Protein 6HXU (pdb70)

Sequence (182 aa):
AAIIRKKLVVVGDGACGKTCLLIVFSKDEFPEVYVPTVFENYVADIEVDGKQVELALWDTAGLEDYDRLLRPLSYPDTDVILMCFS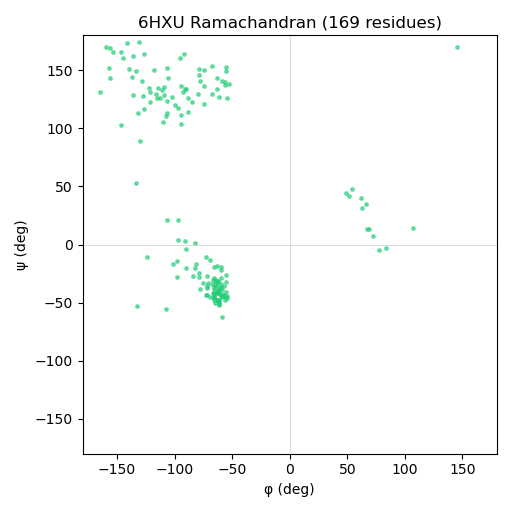VVDSPDSLENIPEKWVPEVKHFCPNVPIILVANKKDLRSDEHVRRTELARMKQEPVRTDDGRAMAVRIQAYDYLECSAKTKEGVREVFETATRAALQKKRRY

Foldseek 3Di:
DAAEAEEEEEFAWPQCQVLLVCCVAPVDRDDDDDFDDWDWDWHWDAAPNGIYTYIYIYHGNDCVNVVVRLVRQPPHLEYEYEGEQLDVVRVVVCVVPVLVVCCVRPPQHAYEHEYEPVVCQPPPVSQVVQVVVPHHGDDPVNQQVSCVVSVHPYYFYAYSVVGRGSVVVVNVRVVSSVPRDD

Nearest PDB structures (foldseek):
  6sge-assembly1_A  TM=9.925E-01  e=3.259E-36  Homo sapiens
  5c2k-assembly1_A  TM=9.921E-01  e=1.971E-33  Homo sapiens
  4xoi-assembly2_C  TM=9.947E-01  e=1.740E-33  Homo sapiens
  3a58-assembly2_D  TM=9.906E-01  e=4.125E-29  Saccharomyces cerevisiae
  1mh1-assembly1_A  TM=9.812E-01  e=6.758E-27  Homo sapiens

Structure (mmCIF, N/CA/C/O backbone):
data_6HXU
#
_entry.id   6HXU
#
_cell.length_a   38.890
_cell.length_b   61.460
_cell.length_c   76.690
_cell.angle_alpha   90.000
_cell.angle_beta   90.000
_cell.angle_gamma   90.000
#
_symmetry.space_group_name_H-M   'P 2 21 21'
#
loop_
_entity.id
_entity.type
_entity.pdbx_description
1 polymer 'Rho-related GTP-binding protein RhoB'
2 non-polymer "GUANOSINE-5'-TRIPHOSPHATE"
3 non-polymer 'MAGNESIUM ION'
4 water water
#
loop_
_atom_site.group_PDB
_atom_site.id
_atom_site.type_symbol
_atom_site.label_atom_id
_atom_site.label_alt_id
_atom_site.label_comp_id
_atom_site.label_asym_id
_atom_site.label_entity_id
_atom_site.label_seq_id
_atom_site.pdbx_PDB_ins_code
_atom_site.Cartn_x
_atom_site.Cartn_y
_atom_site.Cartn_z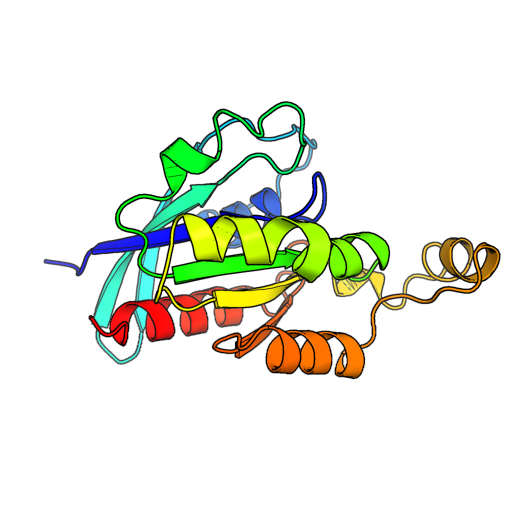
_atom_site.occupancy
_atom_site.B_iso_or_equiv
_atom_site.auth_seq_id
_atom_site.auth_comp_id
_atom_site.auth_asym_id
_atom_site.auth_atom_id
_atom_site.pdbx_PDB_model_num
ATOM 1 N N . ALA A 1 2 ? -2.88600 -6.45600 3.82500 1.000 58.73599 2 ALA A N 1
ATOM 2 C CA . ALA A 1 2 ? -3.48800 -7.66600 3.27700 1.000 59.09919 2 ALA A CA 1
ATOM 3 C C . ALA A 1 2 ? -2.96500 -7.92300 1.86500 1.000 56.23043 2 ALA A C 1
ATOM 4 O O . ALA A 1 2 ? -3.72600 -7.91600 0.89500 1.000 56.66995 2 ALA A O 1
ATOM 10 N N . ALA A 1 3 ? -1.65800 -8.14400 1.75000 1.000 51.60092 3 ALA A N 1
ATOM 11 C CA . ALA A 1 3 ? -1.05800 -8.35300 0.44100 1.000 46.31345 3 ALA A CA 1
ATOM 12 C C . ALA A 1 3 ? -1.40000 -9.73900 -0.09500 1.000 39.26523 3 ALA A C 1
ATOM 13 O O . ALA A 1 3 ? -1.62600 -10.69200 0.65500 1.000 40.76278 3 ALA A O 1
ATOM 20 N N . ILE A 1 4 ? -1.46300 -9.83200 -1.40900 1.000 29.44037 4 ILE A N 1
ATOM 21 C CA A ILE A 1 4 ? -1.70500 -11.09000 -2.11100 0.370 27.04272 4 ILE A CA 1
ATOM 22 C CA B ILE A 1 4 ? -1.71600 -11.11600 -2.04200 0.630 26.37421 4 ILE A CA 1
ATOM 23 C C . ILE A 1 4 ? -0.40900 -11.89500 -2.12400 1.000 25.17144 4 ILE A C 1
ATOM 24 O O . ILE A 1 4 ? 0.63900 -11.36700 -2.51100 1.000 26.76110 4 ILE A O 1
ATOM 55 N N . ARG A 1 5 ? -0.46400 -13.16000 -1.72800 1.000 18.27061 5 ARG A N 1
ATOM 56 C CA . ARG A 1 5 ? 0.71700 -14.02400 -1.72700 1.000 16.54672 5 ARG A CA 1
ATOM 57 C C . ARG A 1 5 ? 0.81000 -14.75000 -3.06300 1.000 16.54409 5 ARG A C 1
ATOM 58 O O . ARG A 1 5 ? -0.18400 -15.30400 -3.54600 1.000 16.60725 5 ARG A O 1
ATOM 79 N N . LYS A 1 6 ? 2.01300 -14.77700 -3.65300 1.000 14.27803 6 LYS A N 1
ATOM 80 C CA . LYS A 1 6 ? 2.26300 -15.58500 -4.84100 1.000 12.98314 6 LYS A CA 1
ATOM 81 C C . LYS A 1 6 ? 3.60800 -16.28400 -4.72300 1.000 13.33055 6 LYS A C 1
ATOM 82 O O . LYS A 1 6 ? 4.55000 -15.72600 -4.16100 1.000 14.86494 6 LYS A O 1
ATOM 101 N N . LYS A 1 7 ? 3.67400 -17.50600 -5.24700 1.000 11.80931 7 LYS A N 1
ATOM 102 C CA . LYS A 1 7 ? 4.84400 -18.38000 -5.18000 1.000 11.39874 7 LYS A CA 1
ATOM 103 C C . LYS A 1 7 ? 5.52600 -18.44100 -6.54600 1.000 10.38809 7 LYS A C 1
ATOM 104 O O . LYS A 1 7 ? 4.90800 -18.80300 -7.56100 1.000 11.18292 7 LYS A O 1
ATOM 123 N N . LEU A 1 8 ? 6.80800 -18.09800 -6.54500 1.000 10.19333 8 LEU A N 1
ATOM 124 C CA . LEU A 1 8 ? 7.67300 -18.15500 -7.71900 1.000 9.73275 8 LEU A CA 1
ATOM 125 C C . LEU A 1 8 ? 8.73900 -19.20800 -7.46700 1.000 10.61180 8 LEU A C 1
ATOM 126 O O . LEU A 1 8 ? 9.34100 -19.23600 -6.38400 1.000 11.00132 8 LEU A O 1
ATOM 142 N N . VAL A 1 9 ? 8.98400 -20.06100 -8.45700 1.000 9.49588 9 VAL A N 1
ATOM 143 C CA . VAL A 1 9 ? 10.05100 -21.05600 -8.38500 1.000 9.24321 9 VAL A CA 1
ATOM 144 C C . VAL A 1 9 ? 10.98600 -20.81900 -9.55500 1.000 9.09583 9 VAL A C 1
ATOM 145 O O . VAL A 1 9 ? 10.51700 -20.65200 -10.68600 1.000 10.64075 9 VAL A O 1
ATOM 158 N N . VAL A 1 10 ? 12.29100 -20.84300 -9.31100 1.000 8.86159 10 VAL A N 1
ATOM 159 C CA . VAL A 1 10 ? 13.30400 -20.71100 -10.36700 1.000 8.78790 10 VAL A CA 1
ATOM 160 C C . VAL A 1 10 ? 13.99800 -22.03900 -10.57200 1.000 8.93791 10 VAL A C 1
ATOM 161 O O . VAL A 1 10 ? 14.34200 -22.71800 -9.58700 1.000 10.50126 10 VAL A O 1
ATOM 174 N N . VAL A 1 11 ? 14.19300 -22.43700 -11.83200 1.000 8.48260 11 VAL A N 1
ATOM 175 C CA . VAL A 1 11 ? 14.87500 -23.66400 -12.21800 1.000 8.57998 11 VAL A CA 1
ATOM 176 C C . VAL A 1 11 ? 15.82200 -23.37300 -13.37400 1.000 8.80369 11 VAL A C 1
ATOM 177 O O . VAL A 1 11 ? 15.67800 -22.37300 -14.08700 1.000 9.68274 11 VAL A O 1
ATOM 190 N N . GLY A 1 12 ? 16.76200 -24.28300 -13.59200 1.000 9.00634 12 GLY A N 1
ATOM 191 C CA . GLY A 1 12 ? 17.69500 -24.20100 -14.68900 1.000 9.24321 12 GLY A CA 1
ATOM 192 C C . GLY A 1 12 ? 19.04000 -24.75800 -14.28000 1.000 8.80895 12 GLY A C 1
ATOM 193 O O . GLY A 1 12 ? 19.28500 -25.06900 -13.10900 1.000 9.35375 12 GLY A O 1
ATOM 197 N N . ASP A 1 13 ? 19.92300 -24.92100 -15.26200 1.000 9.07740 13 ASP A N 1
ATOM 198 C CA . ASP A 1 13 ? 21.19100 -25.60500 -15.02700 1.000 9.89592 13 ASP A CA 1
ATOM 199 C C . ASP A 1 13 ? 22.01200 -25.00400 -13.88500 1.000 9.02740 13 ASP A C 1
ATOM 200 O O . ASP A 1 13 ? 21.97100 -23.79400 -13.59800 1.000 9.33533 13 ASP A O 1
ATOM 209 N N . GLY A 1 14 ? 22.83300 -25.86700 -13.28000 1.000 9.76696 14 GLY A N 1
ATOM 210 C CA . GLY A 1 14 ? 23.77700 -25.42100 -12.28700 1.000 10.22491 14 GLY A CA 1
ATOM 211 C C . GLY A 1 14 ? 24.62100 -24.29100 -12.82200 1.000 9.99330 14 GLY A C 1
ATOM 212 O O . GLY A 1 14 ? 25.11700 -24.31600 -13.94900 1.000 11.13291 14 GLY A O 1
ATOM 216 N N . ALA A 1 15 ? 24.83600 -23.29300 -11.97600 1.000 10.00909 15 ALA A N 1
ATOM 217 C CA . ALA A 1 15 ? 25.68000 -22.13700 -12.22400 1.000 10.24860 15 ALA A CA 1
ATOM 218 C C . ALA A 1 15 ? 25.15800 -21.20000 -13.30300 1.000 9.72485 15 ALA A C 1
ATOM 219 O O . ALA A 1 15 ? 25.90600 -20.29000 -13.70800 1.000 11.40926 15 ALA A O 1
ATOM 226 N N . CYS A 1 16 ? 23.90500 -21.32300 -13.73300 1.000 9.25374 16 CYS A N 1
ATOM 227 C CA . CYS A 1 16 ? 23.39700 -20.42000 -14.76000 1.000 9.49851 16 CYS A CA 1
ATOM 228 C C . CYS A 1 16 ? 22.91600 -19.07200 -14.22100 1.000 8.55103 16 CYS A C 1
ATOM 229 O O . CYS A 1 16 ? 22.48200 -18.24200 -15.02700 1.000 9.76959 16 CYS A O 1
ATOM 237 N N . GLY A 1 17 ? 23.00600 -18.8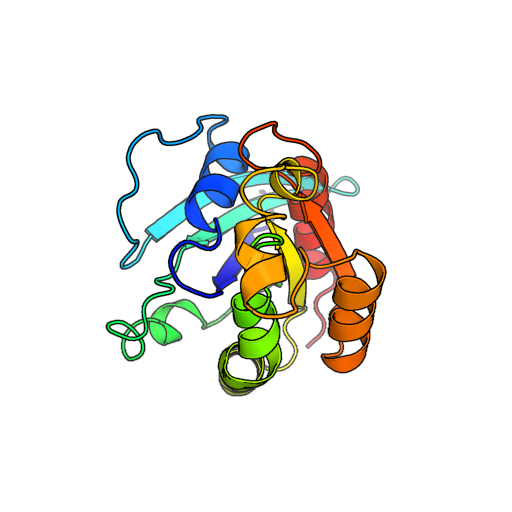0700 -12.92600 1.000 9.31954 17 GLY A N 1
ATOM 238 C CA . GLY A 1 17 ? 22.73000 -17.48900 -12.38300 1.000 9.50377 17 GLY A CA 1
ATOM 239 C C . GLY A 1 17 ? 21.43900 -17.32200 -11.60200 1.000 8.59840 17 GLY A C 1
ATOM 240 O O . GLY A 1 17 ? 21.06100 -16.17800 -11.29600 1.000 9.21426 17 GLY A O 1
ATOM 244 N N . LYS A 1 18 ? 20.77700 -18.41600 -11.21400 1.000 9.18005 18 LYS A N 1
ATOM 245 C CA . LYS A 1 18 ? 19.48900 -18.33700 -10.54400 1.000 8.33521 18 LYS A CA 1
ATOM 246 C C . LYS A 1 18 ? 19.56800 -17.59200 -9.21100 1.000 9.16426 18 LYS A C 1
ATOM 247 O O . LYS A 1 18 ? 18.76800 -16.69200 -8.93500 1.000 9.56694 18 LYS A O 1
ATOM 266 N N . THR A 1 19 ? 20.48900 -17.98300 -8.34400 1.000 8.84843 19 THR A N 1
ATOM 267 C CA . THR A 1 19 ? 20.55800 -17.38100 -7.01700 1.000 9.31164 19 THR A CA 1
ATOM 268 C C . THR A 1 19 ? 20.92800 -15.91800 -7.10000 1.000 9.39586 19 THR A C 1
ATOM 269 O O . THR A 1 19 ? 20.32800 -15.07600 -6.40100 1.000 10.39072 19 THR A O 1
ATOM 279 N N . CYS A 1 20 ? 21.91500 -15.58500 -7.91300 1.000 9.25374 20 CYS A N 1
ATOM 280 C CA . CYS A 1 20 ? 22.27300 -14.18400 -8.02600 1.000 9.03529 20 CYS A CA 1
ATOM 281 C C . CYS A 1 20 ? 21.10100 -13.36100 -8.52900 1.000 9.36954 20 CYS A C 1
ATOM 282 O O . CYS A 1 20 ? 20.91600 -12.21500 -8.07800 1.000 10.10911 20 CYS A O 1
ATOM 290 N N . LEU A 1 21 ? 20.30400 -13.88600 -9.45000 1.000 9.34849 21 LEU A N 1
ATOM 291 C CA . LEU A 1 21 ? 19.13300 -13.15400 -9.92100 1.000 9.71959 21 LEU A CA 1
ATOM 292 C C . LEU A 1 21 ? 18.16800 -12.89800 -8.77200 1.000 9.35375 21 LEU A C 1
ATOM 293 O O . LEU A 1 21 ? 17.69400 -11.76800 -8.56400 1.000 10.36703 21 LEU A O 1
ATOM 309 N N . LEU A 1 22 ? 17.85100 -13.94700 -8.00600 1.000 9.57220 22 LEU A N 1
ATOM 310 C CA . LEU A 1 22 ? 16.88800 -13.80500 -6.91100 1.000 9.86960 22 LEU A CA 1
ATOM 311 C C . LEU A 1 22 ? 17.40100 -12.88700 -5.81600 1.000 10.74866 22 LEU A C 1
ATOM 312 O O . LEU A 1 22 ? 16.61400 -12.13200 -5.23600 1.000 12.16462 22 LEU A O 1
ATOM 328 N N . ILE A 1 23 ? 18.68400 -12.95100 -5.49300 1.000 10.28281 23 ILE A N 1
ATOM 329 C CA . ILE A 1 23 ? 19.22800 -12.14500 -4.39900 1.000 11.63297 23 ILE A CA 1
ATOM 330 C C . ILE A 1 23 ? 19.44200 -10.70900 -4.83700 1.000 11.21977 23 ILE A C 1
ATOM 331 O O . ILE A 1 23 ? 19.21000 -9.78800 -4.05600 1.000 12.74363 23 ILE A O 1
ATOM 347 N N . VAL A 1 24 ? 19.88800 -10.46400 -6.06700 1.000 10.27755 24 VAL A N 1
ATOM 348 C CA . VAL A 1 24 ? 19.93800 -9.07600 -6.51600 1.000 10.92236 24 VAL A CA 1
ATOM 349 C C . VAL A 1 24 ? 18.55000 -8.46400 -6.46400 1.000 11.10133 24 VAL A C 1
ATOM 350 O O . VAL A 1 24 ? 18.38300 -7.32700 -6.00400 1.000 12.26726 24 VAL A O 1
ATOM 363 N N . PHE A 1 25 ? 17.53400 -9.17400 -6.93900 1.000 11.25135 25 PHE A N 1
ATOM 364 C CA . PHE A 1 25 ? 16.18000 -8.63700 -6.88300 1.000 12.80417 25 PHE A CA 1
ATOM 365 C C . PHE A 1 25 ? 15.71700 -8.41000 -5.44900 1.000 12.01460 25 PHE A C 1
ATOM 366 O O . PHE A 1 25 ? 15.18800 -7.33500 -5.12200 1.000 13.57268 25 PHE A O 1
ATOM 383 N N . SER A 1 26 ? 15.88600 -9.38400 -4.57800 1.000 12.83838 26 SER A N 1
ATOM 384 C CA . SER A 1 26 ? 15.26900 -9.31000 -3.25700 1.000 14.41752 26 SER A CA 1
ATOM 385 C C . SER A 1 26 ? 16.08800 -8.51000 -2.24900 1.000 15.16761 26 SER A C 1
ATOM 386 O O . SER A 1 26 ? 15.51200 -7.94300 -1.30700 1.000 17.88109 26 SER A O 1
ATOM 394 N N . LYS A 1 27 ? 17.39900 -8.43300 -2.41200 1.000 14.45436 27 LYS A N 1
ATOM 395 C CA . LYS A 1 27 ? 18.28500 -7.82500 -1.41600 1.000 18.27588 27 LYS A CA 1
ATOM 396 C C . LYS A 1 27 ? 19.13400 -6.71300 -1.99500 1.000 16.58094 27 LYS A C 1
ATOM 397 O O . LYS A 1 27 ? 19.76800 -5.96900 -1.22800 1.000 17.47578 27 LYS A O 1
ATOM 416 N N . ASP A 1 28 ? 19.16700 -6.56100 -3.30800 1.000 15.93612 28 ASP A N 1
ATOM 417 C CA . ASP A 1 28 ? 20.09300 -5.64200 -3.95600 1.000 16.55462 28 ASP A CA 1
ATOM 418 C C . ASP A 1 28 ? 21.53000 -5.87900 -3.48900 1.000 19.31547 28 ASP A C 1
ATOM 419 O O . ASP A 1 28 ? 22.30000 -4.94700 -3.22900 1.000 19.50760 28 ASP A O 1
ATOM 428 N N . GLU A 1 29 ? 21.89000 -7.14700 -3.37800 1.000 17.89425 29 GLU A N 1
ATOM 429 C CA . GLU A 1 29 ? 23.24600 -7.59500 -3.12100 1.000 22.51849 29 GLU A CA 1
ATOM 430 C C . GLU A 1 29 ? 23.57500 -8.63800 -4.18000 1.000 19.09966 29 GLU A C 1
ATOM 431 O O . GLU A 1 29 ? 22.70500 -9.42600 -4.58400 1.000 20.80513 29 GLU A O 1
ATOM 443 N N . PHE A 1 30 ? 24.81200 -8.60900 -4.67200 1.000 19.99187 30 PHE A N 1
ATOM 444 C CA . PHE A 1 30 ? 25.26500 -9.65100 -5.58400 1.000 16.75201 30 PHE A CA 1
ATOM 445 C C . PHE A 1 30 ? 26.21900 -10.55000 -4.81200 1.000 18.04427 30 PHE A C 1
ATOM 446 O O . PHE A 1 30 ? 27.26700 -10.06600 -4.33600 1.000 20.37350 30 PHE A O 1
ATOM 463 N N . PRO A 1 31 ? 25.87200 -11.80600 -4.56000 1.000 17.85740 31 PRO A N 1
ATOM 464 C CA . PRO A 1 31 ? 26.72600 -12.64400 -3.71200 1.000 21.46836 31 PRO A CA 1
ATOM 465 C C . PRO A 1 31 ? 28.08200 -12.82900 -4.37100 1.000 24.54505 31 PRO A C 1
ATOM 466 O O . PRO A 1 31 ? 28.17400 -13.14500 -5.55700 1.000 22.67114 31 PRO A O 1
ATOM 477 N N . GLU A 1 32 ? 29.14600 -12.66500 -3.59800 1.000 28.23233 32 GLU A N 1
ATOM 478 C CA . GLU A 1 32 ? 30.46000 -12.68100 -4.21800 1.000 35.16474 32 GLU A CA 1
ATOM 479 C C . GLU A 1 32 ? 31.10000 -14.06200 -4.29000 1.000 31.13005 32 GLU A C 1
ATOM 480 O O . GLU A 1 32 ? 31.99900 -14.25700 -5.11200 1.000 30.27468 32 GLU A O 1
ATOM 492 N N . VAL A 1 33 ? 30.66500 -15.02200 -3.48200 1.000 21.59996 33 VAL A N 1
ATOM 493 C CA . VAL A 1 33 ? 31.21200 -16.37600 -3.50800 1.000 21.69734 33 VAL A CA 1
ATOM 494 C C . VAL A 1 33 ? 30.12600 -17.31200 -4.01300 1.000 17.94426 33 VAL A C 1
ATOM 495 O O . VAL A 1 33 ? 29.01900 -17.35100 -3.45800 1.000 20.55246 33 VAL A O 1
ATOM 508 N N . TYR A 1 34 ? 30.44900 -18.08200 -5.04400 1.000 15.51502 34 TYR A N 1
ATOM 509 C CA . TYR A 1 34 ? 29.51000 -19.06100 -5.58400 1.000 16.34933 34 TYR A CA 1
ATOM 510 C C . TYR A 1 34 ? 29.38700 -20.26400 -4.65900 1.000 14.11748 34 TYR A C 1
ATOM 511 O O . TYR A 1 34 ? 30.37000 -20.97900 -4.41200 1.000 16.51777 34 TYR A O 1
ATOM 529 N N . VAL A 1 35 ? 28.17500 -20.52100 -4.19500 1.000 14.97548 35 VAL A N 1
ATOM 530 C CA . VAL A 1 35 ? 27.84100 -21.70200 -3.41800 1.000 16.49145 35 VAL A CA 1
ATOM 531 C C . VAL A 1 35 ? 26.65400 -22.35200 -4.11800 1.000 14.36751 35 VAL A C 1
ATOM 532 O O . VAL A 1 35 ? 25.59000 -21.73500 -4.24200 1.000 14.57280 35 VAL A O 1
ATOM 545 N N . PRO A 1 36 ? 26.80200 -23.55700 -4.62700 1.000 15.09655 36 PRO A N 1
ATOM 546 C CA . PRO A 1 36 ? 25.65400 -24.21900 -5.23500 1.000 13.68059 36 PRO A CA 1
ATOM 547 C C . PRO A 1 36 ? 24.49800 -24.32100 -4.26300 1.000 14.07800 36 PRO A C 1
ATOM 548 O O . PRO A 1 36 ? 24.66400 -24.67600 -3.09200 1.000 14.65176 36 PRO A O 1
ATOM 559 N N . THR A 1 37 ? 23.31300 -24.04700 -4.74900 1.000 12.69889 37 THR A N 1
ATOM 560 C CA . THR A 1 37 ? 22.12200 -24.11200 -3.92700 1.000 12.46728 37 THR A CA 1
ATOM 561 C C . THR A 1 37 ? 21.66500 -25.54300 -3.74300 1.000 12.76469 37 THR A C 1
ATOM 562 O O . THR A 1 37 ? 21.72800 -26.35900 -4.67400 1.000 14.10695 37 THR A O 1
ATOM 572 N N . VAL A 1 38 ? 21.10900 -25.81200 -2.56000 1.000 12.47781 38 VAL A N 1
ATOM 573 C CA . VAL A 1 38 ? 20.40300 -27.05900 -2.27400 1.000 12.92523 38 VAL A CA 1
ATOM 574 C C . VAL A 1 38 ? 18.91400 -26.76400 -2.20800 1.000 12.28305 38 VAL A C 1
ATOM 575 O O . VAL A 1 38 ? 18.13700 -27.33300 -2.97400 1.000 14.49647 38 VAL A O 1
ATOM 588 N N . PHE A 1 39 ? 18.48200 -25.81500 -1.36300 1.000 13.59900 39 PHE A N 1
ATOM 589 C CA . PHE A 1 39 ? 17.08000 -25.41400 -1.23800 1.000 13.33318 39 PHE A CA 1
ATOM 590 C C . PHE A 1 39 ? 17.05600 -24.08200 -0.49400 1.000 12.77522 39 PHE A C 1
ATOM 591 O O . PHE A 1 39 ? 17.66600 -23.97000 0.57500 1.000 14.76230 39 PHE A O 1
ATOM 608 N N . GLU A 1 40 ? 16.32800 -23.08800 -1.01100 1.000 13.42529 40 GLU A N 1
ATOM 609 C CA . GLU A 1 40 ? 16.01200 -21.89300 -0.22100 1.000 13.95430 40 GLU A CA 1
ATOM 610 C C . GLU A 1 40 ? 14.63900 -21.36100 -0.60500 1.000 14.94916 40 GLU A C 1
ATOM 611 O O . GLU A 1 40 ? 14.09100 -21.71000 -1.65300 1.000 14.31751 40 GLU A O 1
ATOM 623 N N . ASN A 1 41 ? 14.10700 -20.46000 0.23500 1.000 16.50198 41 ASN A N 1
ATOM 624 C CA . ASN A 1 41 ? 12.81500 -19.80200 0.00400 1.000 15.51765 41 ASN A CA 1
ATOM 625 C C . ASN A 1 41 ? 12.94900 -18.39000 0.58200 1.000 17.94952 41 ASN A C 1
ATOM 626 O O . ASN A 1 41 ? 12.94200 -18.22500 1.81100 1.000 19.13387 41 ASN A O 1
ATOM 637 N N . TYR A 1 42 ? 13.13100 -17.39000 -0.28400 1.000 14.65965 42 TYR A N 1
ATOM 638 C CA . TYR A 1 42 ? 13.32200 -15.99900 0.12400 1.000 15.39921 42 TYR A CA 1
ATOM 639 C C . TYR A 1 42 ? 11.99200 -15.25500 0.08300 1.000 15.14918 42 TYR A C 1
ATOM 640 O O . TYR A 1 42 ? 11.04200 -15.67600 -0.57500 1.000 15.53344 42 TYR A O 1
ATOM 658 N N . VAL A 1 43 ? 11.92600 -14.13700 0.79900 1.000 17.13100 43 VAL A N 1
ATOM 659 C CA . VAL A 1 43 ? 10.75200 -13.26200 0.81500 1.000 17.14153 43 VAL A CA 1
ATOM 660 C C . VAL A 1 43 ? 11.06000 -12.00100 0.00300 1.000 19.06281 43 VAL A C 1
ATOM 661 O O . VAL A 1 43 ? 12.17700 -11.45900 0.06400 1.000 20.24716 43 VAL A O 1
ATOM 674 N N . ALA A 1 44 ? 10.05500 -11.48900 -0.71800 1.000 17.23101 44 ALA A N 1
ATOM 675 C CA . ALA A 1 44 ? 10.18600 -10.20600 -1.40800 1.000 18.32325 44 ALA A CA 1
ATOM 676 C C . ALA A 1 44 ? 8.80100 -9.59500 -1.54700 1.000 18.46274 44 ALA A C 1
ATOM 677 O O . ALA A 1 44 ? 7.78300 -10.25000 -1.27800 1.000 18.96543 44 ALA A O 1
ATOM 684 N N . ASP A 1 45 ? 8.77700 -8.30500 -1.88200 1.000 21.90789 45 ASP A N 1
ATOM 685 C CA . ASP A 1 45 ? 7.53000 -7.58300 -2.08600 1.000 26.80058 45 ASP A CA 1
ATOM 686 C C . ASP A 1 45 ? 7.63700 -6.77900 -3.37000 1.000 25.78993 45 ASP A C 1
ATOM 687 O O . ASP A 1 45 ? 8.72700 -6.33800 -3.75600 1.000 26.63214 45 ASP A O 1
ATOM 696 N N . ILE A 1 46 ? 6.49700 -6.59500 -4.03700 1.000 19.66025 46 ILE A N 1
ATOM 697 C CA . ILE A 1 46 ? 6.46200 -5.84700 -5.28700 1.000 20.12610 46 ILE A CA 1
ATOM 698 C C . ILE A 1 46 ? 5.03900 -5.34400 -5.47800 1.000 21.03410 46 ILE A C 1
ATOM 699 O O . ILE A 1 46 ? 4.08200 -5.93500 -4.97400 1.000 22.73694 46 ILE A O 1
ATOM 715 N N . GLU A 1 47 ? 4.90400 -4.22700 -6.18300 1.000 27.03745 47 GLU A N 1
ATOM 716 C CA . GLU A 1 47 ? 3.60100 -3.72200 -6.58600 1.000 26.55845 47 GLU A CA 1
ATOM 717 C C . GLU A 1 47 ? 3.52000 -3.77600 -8.10200 1.000 22.43690 47 GLU A C 1
ATOM 718 O O . GLU A 1 47 ? 4.40900 -3.27500 -8.78400 1.000 25.39778 47 GLU A O 1
ATOM 730 N N . VAL A 1 48 ? 2.48100 -4.41500 -8.62200 1.000 22.82905 48 VAL A N 1
ATOM 731 C CA . VAL A 1 48 ? 2.29900 -4.57100 -10.06000 1.000 26.36895 48 VAL A CA 1
ATOM 732 C C . VAL A 1 48 ? 0.83800 -4.28200 -10.37100 1.000 30.12730 48 VAL A C 1
ATOM 733 O O . VAL A 1 48 ? -0.05600 -4.86500 -9.74900 1.000 30.23257 48 VAL A O 1
ATOM 746 N N . ASP A 1 49 ? 0.60300 -3.39900 -11.34200 1.000 38.90730 49 ASP A N 1
ATOM 747 C CA . ASP A 1 49 ? -0.74800 -3.03100 -11.77300 1.000 44.27636 49 ASP A CA 1
ATOM 748 C C . ASP A 1 49 ? -1.64100 -2.69200 -10.58100 1.000 48.43475 49 ASP A C 1
ATOM 749 O O . ASP A 1 49 ? -2.79100 -3.13100 -10.48900 1.000 50.90610 49 ASP A O 1
ATOM 758 N N . GLY A 1 50 ? -1.09700 -1.91400 -9.64900 1.000 50.37183 50 GLY A N 1
ATOM 759 C CA . GLY A 1 50 ? -1.85800 -1.49900 -8.48900 1.000 50.80872 50 GLY A CA 1
ATOM 760 C C . GLY A 1 50 ? -2.11500 -2.57400 -7.46500 1.000 49.83492 50 GLY A C 1
ATOM 761 O O . GLY A 1 50 ? -2.86700 -2.33800 -6.51600 1.000 51.19035 50 GLY A O 1
ATOM 765 N N . LYS A 1 51 ? -1.51400 -3.74800 -7.62100 1.000 44.82380 51 LYS A N 1
ATOM 766 C CA . LYS A 1 51 ? -1.66300 -4.84000 -6.67200 1.000 42.65511 51 LYS A CA 1
ATOM 767 C C . LYS A 1 51 ? -0.35000 -5.01100 -5.91800 1.000 40.66277 51 LYS A C 1
ATOM 768 O O . LYS A 1 51 ? 0.71800 -5.10000 -6.53300 1.000 36.90442 51 LYS A O 1
ATOM 787 N N . GLN A 1 52 ? -0.43300 -5.04400 -4.59100 1.000 37.13077 52 GLN A N 1
ATOM 788 C CA . GLN A 1 52 ? 0.72000 -5.32400 -3.74300 1.000 37.75189 52 GLN A CA 1
ATOM 789 C C . GLN A 1 52 ? 0.82800 -6.83200 -3.54400 1.000 29.17981 52 GLN A C 1
ATOM 790 O O . GLN A 1 52 ? -0.12700 -7.48100 -3.10800 1.000 25.59254 52 GLN A O 1
ATOM 804 N N . VAL A 1 53 ? 1.99600 -7.38700 -3.85600 1.000 22.53165 53 VAL A N 1
ATOM 805 C CA . VAL A 1 53 ? 2.20800 -8.82800 -3.85100 1.000 21.95000 53 VAL A CA 1
ATOM 806 C C . VAL A 1 53 ? 3.33700 -9.17800 -2.88600 1.000 18.69171 53 VAL A C 1
ATOM 807 O O . VAL A 1 53 ? 4.40500 -8.55000 -2.89500 1.000 19.82343 53 VAL A O 1
ATOM 820 N N . GLU A 1 54 ? 3.07200 -10.15400 -2.02800 1.000 18.22061 54 GLU A N 1
ATOM 821 C CA . GLU A 1 54 ? 4.05200 -10.77300 -1.14000 1.000 19.48128 54 GLU A CA 1
ATOM 822 C C . GLU A 1 54 ? 4.56400 -12.00700 -1.88800 1.000 17.98110 54 GLU A C 1
ATOM 823 O O . GLU A 1 54 ? 3.85700 -13.02000 -2.02400 1.000 17.49683 54 GLU A O 1
ATOM 835 N N . LEU A 1 55 ? 5.76800 -11.90500 -2.44100 1.000 17.43630 55 LEU A N 1
ATOM 836 C CA . LEU A 1 55 ? 6.36400 -12.96600 -3.23600 1.000 17.56000 55 LEU A CA 1
ATOM 837 C C . LEU A 1 55 ? 7.18400 -13.91300 -2.37000 1.000 18.57854 55 LEU A C 1
ATOM 838 O O . LEU A 1 55 ? 7.91300 -13.49900 -1.45800 1.000 24.90825 55 LEU A O 1
ATOM 854 N N . ALA A 1 56 ? 6.98800 -15.18500 -2.59100 1.000 13.25685 56 ALA A N 1
ATOM 855 C CA . ALA A 1 56 ? 7.89600 -16.18900 -2.08300 1.000 12.61730 56 ALA A CA 1
ATOM 856 C C . ALA A 1 56 ? 8.76100 -16.61300 -3.24600 1.000 12.07250 56 ALA A C 1
ATOM 857 O O . ALA A 1 56 ? 8.24000 -17.04000 -4.28200 1.000 13.88851 56 ALA A O 1
ATOM 864 N N . LEU A 1 57 ? 10.08000 -16.55600 -3.07000 1.000 12.01986 57 LEU A N 1
ATOM 865 C CA . LEU A 1 57 ? 11.02700 -16.87400 -4.12600 1.000 11.15923 57 LEU A CA 1
ATOM 866 C C . LEU A 1 57 ? 11.71600 -18.18300 -3.77600 1.000 11.24082 57 LEU A C 1
ATOM 867 O O . LEU A 1 57 ? 12.57800 -18.21300 -2.89400 1.000 12.71731 57 LEU A O 1
ATOM 883 N N . TRP A 1 58 ? 11.34700 -19.25500 -4.44200 1.000 10.61443 58 TRP A N 1
ATOM 884 C CA . TRP A 1 58 ? 11.83600 -20.59000 -4.14600 1.000 10.57232 58 TRP A CA 1
ATOM 885 C C . TRP A 1 58 ? 13.02800 -20.86900 -5.04600 1.000 10.78814 58 TRP A C 1
ATOM 886 O O . TRP A 1 58 ? 12.88200 -20.99300 -6.27500 1.000 11.55928 58 TRP A O 1
ATOM 907 N N . ASP A 1 59 ? 14.20300 -20.94600 -4.44000 1.000 10.54074 59 ASP A N 1
ATOM 908 C CA . ASP A 1 59 ? 15.45300 -21.16700 -5.14200 1.000 10.33545 59 ASP A CA 1
ATOM 909 C C . ASP A 1 59 ? 15.73800 -22.66000 -5.12200 1.000 10.90657 59 ASP A C 1
ATOM 910 O O . ASP A 1 59 ? 15.57000 -23.31800 -4.08400 1.000 11.70403 59 ASP A O 1
ATOM 919 N N . THR A 1 60 ? 16.15700 -23.21700 -6.24500 1.000 10.52758 60 THR A N 1
ATOM 920 C CA . THR A 1 60 ? 16.35100 -24.65100 -6.38800 1.000 11.03027 60 THR A CA 1
ATOM 921 C C . THR A 1 60 ? 17.74700 -24.96100 -6.89000 1.000 10.66444 60 THR A C 1
ATOM 922 O O . THR A 1 60 ? 18.48800 -24.10500 -7.40300 1.000 11.60139 60 THR A O 1
ATOM 933 N N . ALA A 1 61 ? 18.10600 -26.22900 -6.73400 1.000 11.72509 61 ALA A N 1
ATOM 934 C CA . ALA A 1 61 ? 19.39700 -26.69600 -7.18100 1.000 12.24357 61 ALA A CA 1
ATOM 935 C C . ALA A 1 61 ? 19.40400 -26.94700 -8.68000 1.000 12.07776 61 ALA A C 1
ATOM 936 O O . ALA A 1 61 ? 18.58100 -27.70800 -9.20300 1.000 13.11736 61 ALA A O 1
ATOM 943 N N . GLY A 1 62 ? 20.38500 -26.40000 -9.37700 1.000 12.35674 62 GLY A N 1
ATOM 944 C CA . GLY A 1 62 ? 20.53400 -26.73800 -10.76800 1.000 13.85166 62 GLY A CA 1
ATOM 945 C C . GLY A 1 62 ? 21.27300 -28.02300 -10.98400 1.000 14.67018 62 GLY A C 1
ATOM 946 O O . GLY A 1 62 ? 21.11600 -28.63900 -12.04600 1.000 16.73622 62 GLY A O 1
ATOM 950 N N . LEU A 1 63 ? 22.04800 -28.47600 -9.99500 1.000 14.83336 63 LEU A N 1
ATOM 951 C CA . LEU A 1 63 ? 22.87300 -29.66100 -10.15600 1.000 17.61790 63 LEU A CA 1
ATOM 952 C C . LEU A 1 63 ? 21.99400 -30.90100 -10.11500 1.000 15.12287 63 LEU A C 1
ATOM 953 O O . LEU A 1 63 ? 21.11300 -31.05600 -9.25600 1.000 15.90454 63 LEU A O 1
ATOM 969 N N . GLU A 1 64 ? 22.27400 -31.82300 -11.03300 1.000 19.42075 64 GLU A N 1
ATOM 970 C CA . GLU A 1 64 ? 21.44000 -33.01100 -11.12600 1.000 20.94198 64 GLU A CA 1
ATOM 971 C C . GLU A 1 64 ? 21.61800 -33.91900 -9.91800 1.000 23.00276 64 GLU A C 1
ATOM 972 O O . GLU A 1 64 ? 20.75200 -34.75500 -9.66800 1.000 20.93935 64 GLU A O 1
ATOM 984 N N . ASP A 1 65 ? 22.65000 -33.70500 -9.09800 1.000 21.81051 65 ASP A N 1
ATOM 985 C CA . ASP A 1 65 ? 22.77100 -34.42800 -7.82900 1.000 27.51383 65 ASP A CA 1
ATOM 986 C C . ASP A 1 65 ? 21.53100 -34.26900 -6.94200 1.000 23.52914 65 ASP A C 1
ATOM 987 O O . ASP A 1 65 ? 21.24800 -35.13300 -6.09700 1.000 23.93182 65 ASP A O 1
ATOM 996 N N . TYR A 1 66 ? 20.79600 -33.16500 -7.09700 1.000 17.62580 66 TYR A N 1
ATOM 997 C CA . TYR A 1 66 ? 19.65700 -32.84800 -6.25100 1.000 16.87571 66 TYR A CA 1
ATOM 998 C C . TYR A 1 66 ? 18.34600 -33.04600 -6.98800 1.000 15.93875 66 TYR A C 1
ATOM 999 O O . TYR A 1 66 ? 17.31600 -32.54200 -6.55600 1.000 16.35196 66 TYR A O 1
ATOM 1017 N N . ASP A 1 67 ? 18.35900 -33.84900 -8.06100 1.000 16.97046 67 ASP A N 1
ATOM 1018 C CA . ASP A 1 67 ? 17.13200 -34.06300 -8.82900 1.000 15.85716 67 ASP A CA 1
ATOM 1019 C C . ASP A 1 67 ? 16.00400 -34.66400 -7.98800 1.000 18.87858 67 ASP A C 1
ATOM 1020 O O . ASP A 1 67 ? 14.82600 -34.41100 -8.26800 1.000 20.82881 67 ASP A O 1
ATOM 1029 N N . ARG A 1 68 ? 16.32000 -35.44200 -6.95700 1.000 17.21785 68 ARG A N 1
ATOM 1030 C CA . ARG A 1 68 ? 15.24500 -36.06400 -6.18600 1.000 19.03123 68 ARG A CA 1
ATOM 1031 C C . ARG A 1 68 ? 14.59400 -35.10300 -5.20200 1.000 19.38390 68 ARG A C 1
ATOM 1032 O O . ARG A 1 68 ? 13.43100 -35.28400 -4.83100 1.000 23.08698 68 ARG A O 1
ATOM 1053 N N . LEU A 1 69 ? 15.29800 -34.06900 -4.77900 1.000 16.84149 69 LEU A N 1
ATOM 1054 C CA A LEU A 1 69 ? 14.68700 -33.15200 -3.84000 0.420 18.34957 69 LEU A CA 1
ATOM 1055 C CA B LEU A 1 69 ? 14.83000 -33.06600 -3.83300 0.580 17.57053 69 LEU A CA 1
ATOM 1056 C C . LEU A 1 69 ? 14.06200 -31.94600 -4.51200 1.000 15.74662 69 LEU A C 1
ATOM 1057 O O . LEU A 1 69 ? 13.17700 -31.34500 -3.92100 1.000 15.40974 69 LEU A O 1
ATOM 1088 N N . ARG A 1 70 ? 14.43800 -31.60800 -5.74000 1.000 14.56754 70 ARG A N 1
ATOM 1089 C CA . ARG A 1 70 ? 13.85800 -30.44000 -6.39700 1.000 14.86494 70 ARG A CA 1
ATOM 1090 C C . ARG A 1 70 ? 12.33700 -30.46400 -6.47500 1.000 14.07011 70 ARG A C 1
ATOM 1091 O O . ARG A 1 70 ? 11.71900 -29.41400 -6.22600 1.000 13.73586 70 ARG A O 1
ATOM 1112 N N . PRO A 1 71 ? 11.67800 -31.58300 -6.76900 1.000 15.66767 71 PRO A N 1
ATOM 1113 C CA . PRO A 1 71 ? 10.22100 -31.53800 -6.91500 1.000 17.10995 71 PRO A CA 1
ATOM 1114 C C . PRO A 1 71 ? 9.49000 -31.15700 -5.65700 1.000 16.61778 71 PRO A C 1
ATOM 1115 O O . PRO A 1 71 ? 8.33600 -30.74000 -5.76200 1.000 17.77055 71 PRO A O 1
ATOM 1126 N N . LEU A 1 72 ? 10.11600 -31.25100 -4.48600 1.000 13.73059 72 LEU A N 1
ATOM 1127 C CA . LEU A 1 72 ? 9.50200 -30.76700 -3.26100 1.000 15.22551 72 LEU A CA 1
ATOM 1128 C C . LEU A 1 72 ? 9.18900 -29.28400 -3.30800 1.000 13.47267 72 LEU A C 1
ATOM 1129 O O . LEU A 1 72 ? 8.34400 -28.81300 -2.53600 1.000 15.22814 72 LEU A O 1
ATOM 1145 N N . SER A 1 73 ? 9.85500 -28.52000 -4.18000 1.000 12.08829 73 SER A N 1
ATOM 1146 C CA . SER A 1 73 ? 9.57700 -27.09800 -4.29700 1.000 11.55402 73 SER A CA 1
ATOM 1147 C C . SER A 1 73 ? 8.37000 -26.78100 -5.16500 1.000 11.74351 73 SER A C 1
ATOM 1148 O O . SER A 1 73 ? 7.88300 -25.64800 -5.10000 1.000 13.01735 73 SER A O 1
ATOM 1156 N N . TYR A 1 74 ? 7.89200 -27.71000 -5.98800 1.000 12.32779 74 TYR A N 1
ATOM 1157 C CA . TYR A 1 74 ? 6.91300 -27.36500 -7.01400 1.000 12.38306 74 TYR A CA 1
ATOM 1158 C C . TYR A 1 74 ? 5.45200 -27.19200 -6.60300 1.000 12.99893 74 TYR A C 1
ATOM 1159 O O . TYR A 1 74 ? 4.73200 -26.48200 -7.31300 1.000 14.22276 74 TYR A O 1
ATOM 1177 N N . PRO A 1 75 ? 4.91100 -27.81700 -5.56100 1.000 13.43319 75 PRO A N 1
ATOM 1178 C CA . PRO A 1 75 ? 3.47000 -27.67100 -5.32700 1.000 14.29908 75 PRO A CA 1
ATOM 1179 C C . PRO A 1 75 ? 3.00600 -26.23100 -5.19200 1.000 14.09906 75 PRO A C 1
ATOM 1180 O O . PRO A 1 75 ? 3.65200 -25.39500 -4.56000 1.000 14.81230 75 PRO A O 1
ATOM 1191 N N . ASP A 1 76 ? 1.84900 -25.96000 -5.77600 1.000 14.10959 76 ASP A N 1
ATOM 1192 C CA . ASP A 1 76 ? 1.16700 -24.69000 -5.57700 1.000 16.51251 76 ASP A CA 1
ATOM 1193 C C . ASP A 1 76 ? 1.97000 -23.48700 -6.08600 1.000 13.71480 76 ASP A C 1
ATOM 1194 O O . ASP A 1 76 ? 1.83600 -22.37100 -5.59300 1.000 16.01771 76 ASP A O 1
ATOM 1203 N N . THR A 1 77 ? 2.75500 -23.68300 -7.12800 1.000 13.51478 77 THR A N 1
ATOM 1204 C CA . THR A 1 77 ? 3.50400 -22.59600 -7.73100 1.000 12.45676 77 THR A CA 1
ATOM 1205 C C . THR A 1 77 ? 2.59900 -21.73900 -8.60200 1.000 11.05922 77 THR A C 1
ATOM 1206 O O . THR A 1 77 ? 1.72700 -22.24100 -9.31500 1.000 13.40161 77 THR A O 1
ATOM 1217 N N . ASP A 1 78 ? 2.81600 -20.42300 -8.55900 1.000 11.17239 78 ASP A N 1
ATOM 1218 C CA . ASP A 1 78 ? 2.07800 -19.48300 -9.39400 1.000 11.22240 78 ASP A CA 1
ATOM 1219 C C . ASP A 1 78 ? 2.81700 -19.06400 -10.65500 1.000 10.89341 78 ASP A C 1
ATOM 1220 O O . ASP A 1 78 ? 2.17700 -18.71100 -11.64600 1.000 11.58297 78 ASP A O 1
ATOM 1229 N N . VAL A 1 79 ? 4.15400 -19.08200 -10.64200 1.000 10.49600 79 VAL A N 1
ATOM 1230 C CA . VAL A 1 79 ? 4.94000 -18.72300 -11.82100 1.000 10.16964 79 VAL A CA 1
ATOM 1231 C C . VAL A 1 79 ? 6.30700 -19.37800 -11.70400 1.000 10.03805 79 VAL A C 1
ATOM 1232 O O . VAL A 1 79 ? 6.86400 -19.48000 -10.61500 1.000 9.77486 79 VAL A O 1
ATOM 1245 N N . ILE A 1 80 ? 6.83200 -19.81400 -12.84100 1.000 9.59326 80 ILE A N 1
ATOM 1246 C CA . ILE A 1 80 ? 8.16500 -20.40500 -12.94800 1.000 9.42481 80 ILE A CA 1
ATOM 1247 C C . ILE A 1 80 ? 9.06800 -19.44700 -13.70800 1.000 8.97213 80 ILE A C 1
ATOM 1248 O O . ILE A 1 80 ? 8.69600 -18.96400 -14.78900 1.000 10.54337 80 ILE A O 1
ATOM 1264 N N . LEU A 1 81 ? 10.26500 -19.21000 -13.18300 1.000 9.35638 81 LEU A N 1
ATOM 1265 C CA . LEU A 1 81 ? 11.36100 -18.64100 -13.97400 1.000 8.75631 81 LEU A CA 1
ATOM 1266 C C . LEU A 1 81 ? 12.23200 -19.79800 -14.43100 1.000 8.91949 81 LEU A C 1
ATOM 1267 O O . LEU A 1 81 ? 12.76200 -20.54900 -13.59400 1.000 10.43283 81 LEU A O 1
ATOM 1283 N N . MET A 1 82 ? 12.33000 -20.01400 -15.71800 1.000 9.09846 82 MET A N 1
ATOM 1284 C CA . MET A 1 82 ? 13.14300 -21.07700 -16.27900 1.000 8.91423 82 MET A CA 1
ATOM 1285 C C . MET A 1 82 ? 14.34900 -20.42000 -16.91400 1.000 8.89054 82 MET A C 1
ATOM 1286 O O . MET A 1 82 ? 14.21400 -19.69800 -17.90900 1.000 9.47219 82 MET A O 1
ATOM 1300 N N . CYS A 1 83 ? 15.51900 -20.62500 -16.31300 1.000 8.70368 83 CYS A N 1
ATOM 1301 C CA . CYS A 1 83 ? 16.69700 -19.86400 -16.65700 1.000 8.57208 83 CYS A CA 1
ATOM 1302 C C . CYS A 1 83 ? 17.70100 -20.68200 -17.45300 1.000 8.48523 83 CYS A C 1
ATOM 1303 O O . CYS A 1 83 ? 17.84400 -21.90500 -17.29100 1.000 9.13267 83 CYS A O 1
ATOM 1311 N N . PHE A 1 84 ? 18.46800 -19.96400 -18.27200 1.000 8.77474 84 PHE A N 1
ATOM 1312 C CA . PHE A 1 84 ? 19.69400 -20.41600 -18.90400 1.000 8.64051 84 PHE A CA 1
ATOM 1313 C C . PHE A 1 84 ? 20.63900 -19.23100 -18.87800 1.000 8.60630 84 PHE A C 1
ATOM 1314 O O . PHE A 1 84 ? 20.22500 -18.12300 -18.50400 1.000 9.31954 84 PHE A O 1
ATOM 1331 N N . SER A 1 85 ? 21.88100 -19.41700 -19.28400 1.000 8.57208 85 SER A N 1
ATOM 1332 C CA . SER A 1 85 ? 22.76700 -18.27200 -19.37000 1.000 9.68274 85 SER A CA 1
ATOM 1333 C C . SER A 1 85 ? 23.30900 -18.10900 -20.77100 1.000 9.13267 85 SER A C 1
ATOM 1334 O O . SER A 1 85 ? 23.57800 -19.08400 -21.48400 1.000 9.84592 85 SER A O 1
ATOM 1342 N N A VAL A 1 86 ? 23.50200 -16.84800 -21.17700 0.650 9.69853 86 VAL A N 1
ATOM 1343 N N B VAL A 1 86 ? 23.51100 -16.83600 -21.12500 0.350 9.35638 86 VAL A N 1
ATOM 1344 C CA A VAL A 1 86 ? 23.85300 -16.61200 -22.57800 0.650 10.43809 86 VAL A CA 1
ATOM 1345 C CA B VAL A 1 86 ? 23.87500 -16.44100 -22.48000 0.350 11.47769 86 VAL A CA 1
ATOM 1346 C C A VAL A 1 86 ? 25.25900 -17.08500 -22.91700 0.650 11.51717 86 VAL A C 1
ATOM 1347 C C B VAL A 1 86 ? 25.22300 -17.01600 -22.89000 0.350 11.13555 86 VAL A C 1
ATOM 1348 O O A VAL A 1 86 ? 25.56700 -17.33400 -24.09200 0.650 12.41991 86 VAL A O 1
ATOM 1349 O O B VAL A 1 86 ? 25.45600 -17.28800 -24.07800 0.350 11.99091 86 VAL A O 1
ATOM 1374 N N . ASP A 1 87 ? 26.12200 -17.22200 -21.93200 1.000 10.79603 87 ASP A N 1
ATOM 1375 C CA . ASP A 1 87 ? 27.43900 -17.76300 -22.21400 1.000 12.07513 87 ASP A CA 1
ATOM 1376 C C . ASP A 1 87 ? 27.45100 -19.27200 -22.35900 1.000 12.13567 87 ASP A C 1
ATOM 1377 O O . ASP A 1 87 ? 28.51200 -19.83500 -22.64900 1.000 13.68585 87 ASP A O 1
ATOM 1387 N N . SER A 1 88 ? 26.32200 -19.95100 -22.18100 1.000 10.88815 88 SER A N 1
ATOM 1388 C CA . SER A 1 88 ? 26.26400 -21.41300 -22.17800 1.000 10.89868 88 SER A CA 1
ATOM 1389 C C . SER A 1 88 ? 25.16300 -21.89900 -23.10600 1.000 11.68824 88 SER A C 1
ATOM 1390 O O . SER A 1 88 ? 24.01200 -22.11400 -22.68300 1.000 10.68286 88 SER A O 1
ATOM 1398 N N . PRO A 1 89 ? 25.48300 -22.10200 -24.38800 1.000 11.51454 89 PRO A N 1
ATOM 1399 C CA . PRO A 1 89 ? 24.46900 -22.65000 -25.28800 1.000 12.15672 89 PRO A CA 1
ATOM 1400 C C . PRO A 1 89 ? 23.90500 -23.96400 -24.77200 1.000 11.29346 89 PRO A C 1
ATOM 1401 O O . PRO A 1 89 ? 22.74300 -24.26500 -25.03700 1.000 11.85932 89 PRO A O 1
ATOM 1412 N N . ASP A 1 90 ? 24.70400 -24.77800 -24.07900 1.000 10.80393 90 ASP A N 1
ATOM 1413 C CA . ASP A 1 90 ? 24.15700 -26.04100 -23.59600 1.000 10.83025 90 ASP A CA 1
ATOM 1414 C C . ASP A 1 90 ? 23.09500 -25.82000 -22.53600 1.000 10.89341 90 ASP A C 1
ATOM 1415 O O . ASP A 1 90 ? 22.16900 -26.63500 -22.43200 1.000 10.49336 90 ASP A O 1
ATOM 1424 N N . SER A 1 91 ? 23.20400 -24.74800 -21.74600 1.000 9.48008 91 SER A N 1
ATOM 1425 C CA . SER A 1 91 ? 22.17000 -24.48000 -20.76600 1.000 9.83539 91 SER A CA 1
ATOM 1426 C C . SER A 1 91 ? 20.83100 -24.18900 -21.43700 1.000 9.25900 91 SER A C 1
ATOM 1427 O O . SER A 1 91 ? 19.77600 -24.48300 -20.87200 1.000 10.00646 91 SER A O 1
ATOM 1435 N N . LEU A 1 92 ? 20.85200 -23.60500 -22.64300 1.000 9.79854 92 LEU A N 1
ATOM 1436 C CA . LEU A 1 92 ? 19.64400 -23.43600 -23.43200 1.000 9.59326 92 LEU A CA 1
ATOM 1437 C C . LEU A 1 92 ? 19.16100 -24.77100 -23.98500 1.000 10.09068 92 LEU A C 1
ATOM 1438 O O . LEU A 1 92 ? 17.95600 -25.05600 -23.95600 1.000 10.64075 92 LEU A O 1
ATOM 1454 N N . GLU A 1 93 ? 20.07200 -25.61500 -24.50400 1.000 10.27755 93 GLU A N 1
ATOM 1455 C CA . GLU A 1 93 ? 19.66900 -26.94000 -24.98600 1.000 11.04080 93 GLU A CA 1
ATOM 1456 C C . GLU A 1 93 ? 18.98000 -27.74100 -23.89500 1.000 10.25912 93 GLU A C 1
ATOM 1457 O O . GLU A 1 93 ? 18.06200 -28.52500 -24.17500 1.000 11.46190 93 GLU A O 1
ATOM 1469 N N . ASN A 1 94 ? 19.42100 -27.58400 -22.64900 1.000 9.49324 94 ASN A N 1
ATOM 1470 C CA . ASN A 1 94 ? 18.86200 -28.35900 -21.55700 1.000 9.78538 94 ASN A CA 1
ATOM 1471 C C . ASN A 1 94 ? 17.47100 -27.91500 -21.16300 1.000 9.34323 94 ASN A C 1
ATOM 1472 O O . ASN A 1 94 ? 16.81400 -28.62400 -20.39100 1.000 10.23544 94 ASN A O 1
ATOM 1484 N N . ILE A 1 95 ? 17.00600 -26.77700 -21.67400 1.000 9.82223 95 ILE A N 1
ATOM 1485 C CA . ILE A 1 95 ? 15.63600 -26.31900 -21.46500 1.000 9.93803 95 ILE A CA 1
ATOM 1486 C C . ILE A 1 95 ? 14.66200 -27.37100 -21.99000 1.000 10.00909 95 ILE A C 1
ATOM 1487 O O . ILE A 1 95 ? 13.88700 -27.91100 -21.19000 1.000 10.95394 95 ILE A O 1
ATOM 1503 N N . PRO A 1 96 ? 14.65200 -27.70500 -23.28000 1.000 10.42493 96 PRO A N 1
ATOM 1504 C CA . PRO A 1 96 ? 13.71700 -28.75400 -23.72600 1.000 11.32767 96 PRO A CA 1
ATOM 1505 C C . PRO A 1 96 ? 14.11500 -30.14600 -23.26300 1.000 10.65128 96 PRO A C 1
ATOM 1506 O O . PRO A 1 96 ? 13.24500 -31.02300 -23.12700 1.000 11.51191 96 PRO A O 1
ATOM 1517 N N . GLU A 1 97 ? 15.40900 -30.39900 -23.02900 1.000 10.68549 97 GLU A N 1
ATOM 1518 C CA . GLU A 1 97 ? 15.81900 -31.75500 -22.68900 1.000 10.21965 97 GLU A CA 1
ATOM 1519 C C . GLU A 1 97 ? 15.37200 -32.13800 -21.29100 1.000 10.60390 97 GLU A C 1
ATOM 1520 O O . GLU A 1 97 ? 15.06800 -33.32200 -21.03400 1.000 11.16186 97 GLU A O 1
ATOM 1532 N N . LYS A 1 98 ? 15.38700 -31.17700 -20.35500 1.000 10.25123 98 LYS A N 1
ATOM 1533 C CA . LYS A 1 98 ? 15.23500 -31.48500 -18.94100 1.000 10.57495 98 LYS A CA 1
ATOM 1534 C C . LYS A 1 98 ? 14.22400 -30.59000 -18.24400 1.000 9.66168 98 LYS A C 1
ATOM 1535 O O . LYS A 1 98 ? 13.29200 -31.08100 -17.59500 1.000 10.79866 98 LYS A O 1
ATOM 1554 N N . TRP A 1 99 ? 14.37000 -29.26500 -18.36900 1.000 9.76959 99 TRP A N 1
ATOM 1555 C CA . TRP A 1 99 ? 13.58300 -28.38600 -17.50900 1.000 9.41165 99 TRP A CA 1
ATOM 1556 C C . TRP A 1 99 ? 12.12800 -28.36500 -17.92400 1.000 9.31954 99 TRP A C 1
ATOM 1557 O O . TRP A 1 99 ? 11.24300 -28.36200 -17.05900 1.000 10.89604 99 TRP A O 1
ATOM 1578 N N . VAL A 1 100 ? 11.85500 -28.28100 -19.22100 1.000 9.87750 100 VAL A N 1
ATOM 1579 C CA . VAL A 1 100 ? 10.46900 -28.27300 -19.68500 1.000 11.94091 100 VAL A CA 1
ATOM 1580 C C . VAL A 1 100 ? 9.75900 -29.56400 -19.29100 1.000 11.91985 100 VAL A C 1
ATOM 1581 O O . VAL A 1 100 ? 8.66000 -29.48400 -18.72300 1.000 12.85944 100 VAL A O 1
ATOM 1594 N N . PRO A 1 101 ? 10.29100 -30.76100 -19.57000 1.000 11.92775 101 PRO A N 1
ATOM 1595 C CA . PRO A 1 101 ? 9.55300 -31.96100 -19.14500 1.000 12.64889 101 PRO A CA 1
ATOM 1596 C C . PRO A 1 101 ? 9.33700 -31.99800 -17.65000 1.000 13.15947 101 PRO A C 1
ATOM 1597 O O . PRO A 1 101 ? 8.27400 -32.45600 -17.19400 1.000 14.51753 101 PRO A O 1
ATOM 1608 N N . GLU A 1 102 ? 10.31800 -31.58500 -16.85300 1.000 12.24357 102 GLU A N 1
ATOM 1609 C CA . GLU A 1 102 ? 10.16300 -31.65700 -15.40500 1.000 12.23568 102 GLU A CA 1
ATOM 1610 C C . GLU A 1 102 ? 9.04800 -30.72300 -14.93400 1.000 12.09356 102 GLU A C 1
ATOM 1611 O O . GLU A 1 102 ? 8.15300 -31.11300 -14.17000 1.000 13.43056 102 GLU A O 1
ATOM 1623 N N . VAL A 1 103 ? 9.08800 -29.47500 -15.36700 1.000 12.55940 103 VAL A N 1
ATOM 1624 C CA . VAL A 1 103 ? 8.06800 -28.50900 -14.94800 1.000 13.83061 103 VAL A CA 1
ATOM 1625 C C . VAL A 1 103 ? 6.69000 -28.86300 -15.48500 1.000 14.52543 103 VAL A C 1
ATOM 1626 O O . VAL A 1 103 ? 5.68100 -28.67400 -14.79700 1.000 17.55737 103 VAL A O 1
ATOM 1639 N N . LYS A 1 104 ? 6.60100 -29.39400 -16.69800 1.000 15.97297 104 LYS A N 1
ATOM 1640 C CA . LYS A 1 104 ? 5.29400 -29.81500 -17.19100 1.000 17.64685 104 LYS A CA 1
ATOM 1641 C C . LYS A 1 104 ? 4.72900 -30.96500 -16.37800 1.000 16.84149 104 LYS A C 1
ATOM 1642 O O . LYS A 1 104 ? 3.49800 -31.06600 -16.22800 1.000 22.23688 104 LYS A O 1
ATOM 1661 N N . HIS A 1 105 ? 5.57900 -31.86800 -15.90100 1.000 16.54409 105 HIS A N 1
ATOM 1662 C CA . HIS A 1 105 ? 5.12600 -32.97800 -15.07300 1.000 16.68621 105 HIS A CA 1
ATOM 1663 C C . HIS A 1 105 ? 4.57200 -32.49000 -13.73700 1.000 18.04164 105 HIS A C 1
ATOM 1664 O O . HIS A 1 105 ? 3.50600 -32.94200 -13.29800 1.000 22.01580 105 HIS A O 1
ATOM 1678 N N . PHE A 1 106 ? 5.26800 -31.57800 -13.07200 1.000 17.03889 106 PHE A N 1
ATOM 1679 C CA . PHE A 1 106 ? 4.92200 -31.19700 -11.71000 1.000 18.19165 106 PHE A CA 1
ATOM 1680 C C . PHE A 1 106 ? 4.16000 -29.88900 -11.60800 1.000 20.96304 106 PHE A C 1
ATOM 1681 O O . PHE A 1 106 ? 3.58900 -29.62100 -10.54400 1.000 23.33174 106 PHE A O 1
ATOM 1698 N N . CYS A 1 107 ? 4.17000 -29.05600 -12.65800 1.000 17.57842 107 CYS A N 1
ATOM 1699 C CA . CYS A 1 107 ? 3.54900 -27.72500 -12.62200 1.000 18.43379 107 CYS A CA 1
ATOM 1700 C C . CYS A 1 107 ? 2.70700 -27.50400 -13.86800 1.000 19.28915 107 CYS A C 1
ATOM 1701 O O . CYS A 1 107 ? 2.88300 -26.51000 -14.57900 1.000 20.13926 107 CYS A O 1
ATOM 1709 N N . PRO A 1 108 ? 1.78800 -28.40600 -14.17100 1.000 20.83671 108 PRO A N 1
ATOM 1710 C CA . PRO A 1 108 ? 0.95000 -28.19700 -15.35100 1.000 24.37661 108 PRO A CA 1
ATOM 1711 C C . PRO A 1 108 ? 0.20100 -26.88000 -15.19200 1.000 22.45006 108 PRO A C 1
ATOM 1712 O O . PRO A 1 108 ? -0.23000 -26.49800 -14.09700 1.000 23.32122 108 PRO A O 1
ATOM 1723 N N . ASN A 1 109 ? 0.09000 -26.16600 -16.29300 1.000 22.35794 109 ASN A N 1
ATOM 1724 C CA . ASN A 1 109 ? -0.69300 -24.93800 -16.37300 1.000 25.81099 109 ASN A CA 1
ATOM 1725 C C . ASN A 1 109 ? -0.12100 -23.75900 -15.57200 1.000 20.87356 109 ASN A C 1
ATOM 1726 O O . ASN A 1 109 ? -0.83200 -22.77200 -15.34200 1.000 26.09787 109 ASN A O 1
ATOM 1737 N N . VAL A 1 110 ? 1.11700 -23.83300 -15.11100 1.000 14.89652 110 VAL A N 1
ATOM 1738 C CA . VAL A 1 110 ? 1.75500 -22.69800 -14.45900 1.000 12.99630 110 VAL A CA 1
ATOM 1739 C C . VAL A 1 110 ? 2.52100 -21.90800 -15.51400 1.000 11.71456 110 VAL A C 1
ATOM 1740 O O . VAL A 1 110 ? 3.28600 -22.48900 -16.28700 1.000 12.35148 110 VAL A O 1
ATOM 1753 N N . PRO A 1 111 ? 2.36200 -20.59700 -15.57900 1.000 11.39874 111 PRO A N 1
ATOM 1754 C CA . PRO A 1 111 ? 3.08900 -19.81700 -16.58900 1.000 11.70403 111 PRO A CA 1
ATOM 1755 C C . PRO A 1 111 ? 4.59200 -19.90500 -16.37700 1.000 12.05144 111 PRO A C 1
ATOM 1756 O O . PRO A 1 111 ? 5.07700 -19.87400 -15.24100 1.000 11.41979 111 PRO A O 1
ATOM 1767 N N . ILE A 1 112 ? 5.32200 -19.95300 -17.47800 1.000 11.06185 112 ILE A N 1
ATOM 1768 C CA . ILE A 1 112 ? 6.78100 -19.99100 -17.46100 1.000 10.43283 112 ILE A CA 1
ATOM 1769 C C . ILE A 1 112 ? 7.34300 -18.73100 -18.11200 1.000 9.81433 112 ILE A C 1
ATOM 1770 O O . ILE A 1 112 ? 6.96600 -18.38500 -19.24600 1.000 11.59086 112 ILE A O 1
ATOM 1786 N N . ILE A 1 113 ? 8.25900 -18.06300 -17.43500 1.000 9.72222 113 ILE A N 1
ATOM 1787 C CA . ILE A 1 113 ? 9.05700 -17.01400 -18.04600 1.000 9.67221 113 ILE A CA 1
ATOM 1788 C C . ILE A 1 113 ? 10.40000 -17.63600 -18.39600 1.000 8.99845 113 ILE A C 1
ATOM 1789 O O . ILE A 1 113 ? 11.09000 -18.13400 -17.49400 1.000 9.43534 113 ILE A O 1
ATOM 1805 N N . LEU A 1 114 ? 10.77100 -17.64100 -19.66000 1.000 8.88001 114 LEU A N 1
ATOM 1806 C CA . LEU A 1 114 ? 12.09600 -18.09700 -20.05900 1.000 9.24585 114 LEU A CA 1
ATOM 1807 C C . LEU A 1 114 ? 13.03300 -16.91200 -19.90400 1.000 9.14057 114 LEU A C 1
ATOM 1808 O O . LEU A 1 114 ? 12.79800 -15.84500 -20.49400 1.000 10.14595 114 LEU A O 1
ATOM 1824 N N . VAL A 1 115 ? 14.08100 -17.07500 -19.10100 1.000 8.85106 115 VAL A N 1
ATOM 1825 C CA . VAL A 1 115 ? 14.96700 -15.97800 -18.72500 1.000 8.51155 115 VAL A CA 1
ATOM 1826 C C . VAL A 1 115 ? 16.38800 -16.29300 -19.14500 1.000 8.87738 115 VAL A C 1
ATOM 1827 O O . VAL A 1 115 ? 16.96400 -17.31500 -18.71000 1.000 9.35112 115 VAL A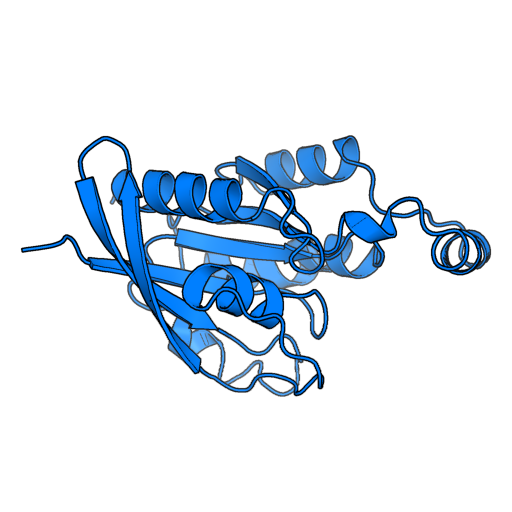 O 1
ATOM 1840 N N . ALA A 1 116 ? 16.97000 -15.41700 -19.94900 1.000 8.74315 116 ALA A N 1
ATOM 1841 C CA . ALA A 1 116 ? 18.38400 -15.45300 -20.29700 1.000 9.09320 116 ALA A CA 1
ATOM 1842 C C . ALA A 1 116 ? 19.16200 -14.65700 -19.26200 1.000 8.18782 116 ALA A C 1
ATOM 1843 O O . ALA A 1 116 ? 19.00900 -13.42400 -19.18000 1.000 9.71169 116 ALA A O 1
ATOM 1850 N N . ASN A 1 117 ? 19.99200 -15.33000 -18.49000 1.000 8.38785 117 ASN A N 1
ATOM 1851 C CA . ASN A 1 117 ? 20.84100 -14.71500 -17.49300 1.000 8.49839 117 ASN A CA 1
ATOM 1852 C C . ASN A 1 117 ? 22.20600 -14.36700 -18.06400 1.000 8.82474 117 ASN A C 1
ATOM 1853 O O . ASN A 1 117 ? 22.64300 -14.85400 -19.11700 1.000 8.65104 117 ASN A O 1
ATOM 1864 N N . LYS A 1 118 ? 22.91000 -13.50700 -17.32000 1.000 8.78000 118 LYS A N 1
ATOM 1865 C CA . LYS A 1 118 ? 24.28700 -13.14100 -17.61300 1.000 9.38534 118 LYS A CA 1
ATOM 1866 C C . LYS A 1 118 ? 24.41300 -12.45500 -18.96600 1.000 9.54325 118 LYS A C 1
ATOM 1867 O O . LYS A 1 118 ? 25.39700 -12.63700 -19.67900 1.000 9.78275 118 LYS A O 1
ATOM 1886 N N . LYS A 1 119 ? 23.45700 -11.58500 -19.2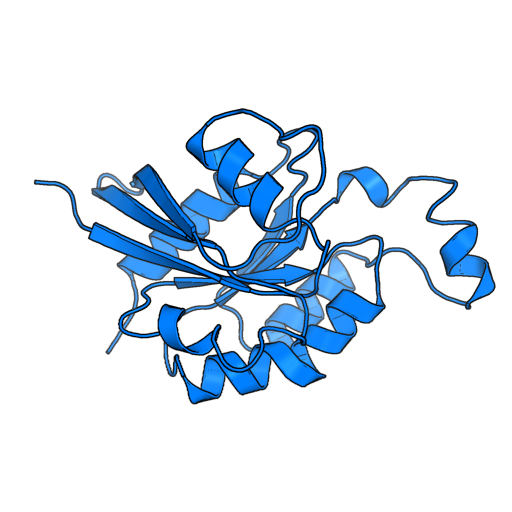9100 1.000 9.76433 119 LYS A N 1
ATOM 1887 C CA . LYS A 1 119 ? 23.50700 -10.98200 -20.62100 1.000 10.33545 119 LYS A CA 1
ATOM 1888 C C . LYS A 1 119 ? 24.71300 -10.09100 -20.80800 1.000 10.75392 119 LYS A C 1
ATOM 1889 O O . LYS A 1 119 ? 25.10200 -9.81900 -21.95300 1.000 11.65403 119 LYS A O 1
ATOM 1908 N N . ASP A 1 120 ? 25.32100 -9.66100 -19.71700 1.000 10.17754 120 ASP A N 1
ATOM 1909 C CA . ASP A 1 120 ? 26.56100 -8.90800 -19.75200 1.000 10.93815 120 ASP A CA 1
ATOM 1910 C C . ASP A 1 120 ? 27.68700 -9.67000 -20.40200 1.000 10.96184 120 ASP A C 1
ATOM 1911 O O . ASP A 1 120 ? 28.65600 -9.03100 -20.83900 1.000 13.81745 120 ASP A O 1
ATOM 1920 N N . LEU A 1 121 ? 27.59400 -10.98500 -20.50900 1.000 11.20134 121 LEU A N 1
ATOM 1921 C CA . LEU A 1 121 ? 28.64000 -11.78100 -21.12800 1.000 12.36727 121 LEU A CA 1
ATOM 1922 C C . LEU A 1 121 ? 28.45100 -11.96300 -22.63000 1.000 11.77510 121 LEU A C 1
ATOM 1923 O O . LEU A 1 121 ? 29.32000 -12.53500 -23.29000 1.000 13.03841 121 LEU A O 1
ATOM 1939 N N . ARG A 1 122 ? 27.36400 -11.47500 -23.21300 1.000 12.61204 122 ARG A N 1
ATOM 1940 C CA . ARG A 1 122 ? 27.11900 -11.73300 -24.63600 1.000 13.66216 122 ARG A CA 1
ATOM 1941 C C . ARG A 1 122 ? 28.24300 -11.19800 -25.51300 1.000 15.25446 122 ARG A C 1
ATOM 1942 O O . ARG A 1 122 ? 28.62600 -11.83100 -26.50600 1.000 16.29143 122 ARG A O 1
ATOM 1963 N N . SER A 1 123 ? 28.81200 -10.05700 -25.15000 1.000 13.95430 123 SER A N 1
ATOM 1964 C CA . SER A 1 123 ? 29.87800 -9.43200 -25.92500 1.000 16.17562 123 SER A CA 1
ATOM 1965 C C . SER A 1 123 ? 31.27600 -9.75400 -25.38900 1.000 15.81242 123 SER A C 1
ATOM 1966 O O . SER A 1 123 ? 32.27200 -9.21100 -25.89100 1.000 16.64147 123 SER A O 1
ATOM 1974 N N . ASP A 1 124 ? 31.38700 -10.58700 -24.37600 1.000 14.87284 124 ASP A N 1
ATOM 1975 C CA . ASP A 1 124 ? 32.67500 -10.84100 -23.75100 1.000 16.77570 124 ASP A CA 1
ATOM 1976 C C . ASP A 1 124 ? 33.60300 -11.57700 -24.70700 1.000 17.11784 124 ASP A C 1
ATOM 1977 O O . ASP A 1 124 ? 33.24900 -12.62200 -25.26200 1.000 17.20469 124 ASP A O 1
ATOM 1986 N N . GLU A 1 125 ? 34.82200 -11.05300 -24.86100 1.000 18.17060 125 GLU A N 1
ATOM 1987 C CA . GLU A 1 125 ? 35.72300 -11.61200 -25.86200 1.000 18.27588 125 GLU A CA 1
ATOM 1988 C C . GLU A 1 125 ? 36.23400 -12.98400 -25.46300 1.000 17.65475 125 GLU A C 1
ATOM 1989 O O . GLU A 1 125 ? 36.40700 -13.85600 -26.32100 1.000 19.79448 125 GLU A O 1
ATOM 2001 N N . HIS A 1 126 ? 36.42200 -13.22300 -24.16600 1.000 17.52842 126 HIS A N 1
ATOM 2002 C CA . HIS A 1 126 ? 36.87300 -14.54800 -23.75900 1.000 20.58931 126 HIS A CA 1
ATOM 2003 C C . HIS A 1 126 ? 35.77800 -15.58700 -23.97100 1.000 18.79962 126 HIS A C 1
ATOM 2004 O O . HIS A 1 126 ? 36.03600 -16.68000 -24.49600 1.000 19.54708 126 HIS A O 1
ATOM 2018 N N . VAL A 1 127 ? 34.54500 -15.26600 -23.57800 1.000 17.13890 127 VAL A N 1
ATOM 2019 C CA . VAL A 1 127 ? 33.43300 -16.16900 -23.85800 1.000 16.76517 127 VAL A CA 1
ATOM 2020 C C . VAL A 1 127 ? 33.33000 -16.46000 -25.35500 1.000 16.83886 127 VAL A C 1
ATOM 2021 O O . VAL A 1 127 ? 33.15400 -17.60900 -25.76800 1.000 17.91267 127 VAL A O 1
ATOM 2034 N N A ARG A 1 128 ? 33.39800 -15.41600 -26.18800 0.500 15.94665 128 ARG A N 1
ATOM 2035 N N B ARG A 1 128 ? 33.43300 -15.42500 -26.18700 0.500 16.04403 128 ARG A N 1
ATOM 2036 C CA A ARG A 1 128 ? 33.28700 -15.62700 -27.62900 0.500 18.71277 128 ARG A CA 1
ATOM 2037 C CA B ARG A 1 128 ? 33.28200 -15.60700 -27.62700 0.500 18.69698 128 ARG A CA 1
ATOM 2038 C C A ARG A 1 128 ? 34.38700 -16.55100 -28.12700 0.500 19.88396 128 ARG A C 1
ATOM 2039 C C B ARG A 1 128 ? 34.40000 -16.46400 -28.20600 0.500 19.88133 128 ARG A C 1
ATOM 2040 O O A ARG A 1 128 ? 34.12700 -17.49600 -28.88300 0.500 21.06042 128 ARG A O 1
ATOM 2041 O O B ARG A 1 128 ? 34.14900 -17.30700 -29.07200 0.500 20.64721 128 ARG A O 1
ATOM 2082 N N . THR A 1 129 ? 35.63100 -16.27700 -27.72500 1.000 21.72629 129 THR A N 1
ATOM 2083 C CA . THR A 1 129 ? 36.75600 -17.09500 -28.18200 1.000 23.06066 129 THR A CA 1
ATOM 2084 C C . THR A 1 129 ? 36.55500 -18.55500 -27.79600 1.000 22.50007 129 THR A C 1
ATOM 2085 O O . THR A 1 129 ? 36.72400 -19.47000 -28.61400 1.000 23.66073 129 THR A O 1
ATOM 2097 N N . GLU A 1 130 ? 36.16600 -18.79000 -26.54700 1.000 20.98409 130 GLU A N 1
ATOM 2098 C CA . GLU A 1 130 ? 36.02700 -20.16300 -26.07100 1.000 20.12873 130 GLU A CA 1
ATOM 2099 C C . GLU A 1 130 ? 34.90800 -20.89800 -26.80600 1.000 20.44192 130 GLU A C 1
ATOM 2100 O O . GLU A 1 130 ? 35.07100 -22.06300 -27.20800 1.000 25.77941 130 GLU A O 1
ATOM 2112 N N . LEU A 1 131 ? 33.75300 -20.24600 -26.98000 1.000 20.27612 131 LEU A N 1
ATOM 2113 C CA . LEU A 1 131 ? 32.65000 -20.90400 -27.67500 1.000 20.79986 131 LEU A CA 1
ATOM 2114 C C . LEU A 1 131 ? 32.96500 -21.13100 -29.15100 1.000 23.75285 131 LEU A C 1
ATOM 2115 O O . LEU A 1 131 ? 32.51400 -22.12300 -29.73900 1.000 23.86602 131 LEU A O 1
ATOM 2131 N N . ALA A 1 132 ? 33.70600 -20.20900 -29.76900 1.000 23.70021 132 ALA A N 1
ATOM 2132 C CA . ALA A 1 132 ? 34.04800 -20.36300 -31.18000 1.000 29.12718 132 ALA A CA 1
ATOM 2133 C C . ALA A 1 132 ? 34.88600 -21.61100 -31.43100 1.000 31.50904 132 ALA A C 1
ATOM 2134 O O . ALA A 1 132 ? 34.78100 -22.21700 -32.50600 1.000 29.87727 132 ALA A O 1
ATOM 2141 N N . ARG A 1 133 ? 35.71500 -22.01100 -30.46100 1.000 32.38546 133 ARG A N 1
ATOM 2142 C CA . ARG A 1 133 ? 36.48200 -23.24500 -30.61000 1.000 37.50976 133 ARG A CA 1
ATOM 2143 C C . ARG A 1 133 ? 35.57600 -24.45400 -30.78900 1.000 39.97321 133 ARG A C 1
ATOM 2144 O O . ARG A 1 133 ? 35.94400 -25.40500 -31.48900 1.000 42.46035 133 ARG A O 1
ATOM 2165 N N . MET A 1 134 ? 34.40400 -24.45300 -30.15300 1.000 36.62018 134 MET A N 1
ATOM 2166 C CA . MET A 1 134 ? 33.42900 -25.52000 -30.31200 1.000 37.94402 134 MET A CA 1
ATOM 2167 C C . MET A 1 134 ? 32.36000 -25.17000 -31.34200 1.000 34.68047 134 MET A C 1
ATOM 2168 O O . MET A 1 134 ? 31.27700 -25.76200 -31.33000 1.000 31.50378 134 MET A O 1
ATOM 2182 N N . LYS A 1 135 ? 32.65000 -24.22200 -32.23100 1.000 29.03243 135 LYS A N 1
ATOM 2183 C CA . LYS A 1 135 ? 31.72300 -23.80600 -33.28100 1.000 34.82523 135 LYS A CA 1
ATOM 2184 C C . LYS A 1 135 ? 30.37500 -23.40100 -32.68700 1.000 32.08279 135 LYS A C 1
ATOM 2185 O O . LYS A 1 135 ? 29.30700 -23.79800 -33.15500 1.000 30.10361 135 LYS A O 1
ATOM 2204 N N . GLN A 1 136 ? 30.44500 -22.57900 -31.64100 1.000 27.82702 136 GLN A N 1
ATOM 2205 C CA . GLN A 1 136 ? 29.27600 -22.02000 -30.97800 1.000 23.00539 136 GLN A CA 1
ATOM 2206 C C . GLN A 1 136 ? 29.46400 -20.51700 -30.81600 1.000 21.97632 136 GLN A C 1
ATOM 2207 O O . GLN A 1 136 ? 30.51800 -19.95200 -31.12600 1.000 22.38426 136 GLN A O 1
ATOM 2221 N N . GLU A 1 137 ? 28.41800 -19.86200 -30.32500 1.000 17.92583 137 GLU A N 1
ATOM 2222 C CA . GLU A 1 137 ? 28.43300 -18.43100 -30.05600 1.000 17.41261 137 GLU A CA 1
ATOM 2223 C C . GLU A 1 137 ? 27.58200 -18.20100 -28.82000 1.000 15.59661 137 GLU A C 1
ATOM 2224 O O . GLU A 1 137 ? 26.73800 -19.04100 -28.48500 1.000 15.60713 137 GLU A O 1
ATOM 2236 N N . PRO A 1 138 ? 27.73800 -17.06700 -28.14200 1.000 14.60175 138 PRO A N 1
ATOM 2237 C CA . PRO A 1 138 ? 26.78700 -16.75400 -27.06100 1.000 13.82008 138 PRO A CA 1
ATOM 2238 C C . PRO A 1 138 ? 25.37500 -16.79400 -27.60800 1.000 13.34371 138 PRO A C 1
ATOM 2239 O O . PRO A 1 138 ? 25.14000 -16.45900 -28.77600 1.000 14.73861 138 PRO A O 1
ATOM 2250 N N . VAL A 1 139 ? 24.41500 -17.15800 -26.75200 1.000 12.78838 139 VAL A N 1
ATOM 2251 C CA . VAL A 1 139 ? 23.04000 -17.26700 -27.20500 1.000 12.42781 139 VAL A CA 1
ATOM 2252 C C . VAL A 1 139 ? 22.54700 -15.91200 -27.69900 1.000 12.52519 139 VAL A C 1
ATOM 2253 O O . VAL A 1 139 ? 22.54800 -14.92500 -26.95000 1.000 13.29633 139 VAL A O 1
ATOM 2266 N N . ARG A 1 140 ? 22.02600 -15.88300 -28.92800 1.000 13.31739 140 ARG A N 1
ATOM 2267 C CA . ARG A 1 140 ? 21.39300 -14.69800 -29.49100 1.000 13.88851 140 ARG A CA 1
ATOM 2268 C C . ARG A 1 140 ? 19.98200 -14.52400 -28.96300 1.000 12.55414 140 ARG A C 1
ATOM 2269 O O . ARG A 1 140 ? 19.27100 -15.50500 -28.69300 1.000 12.88576 140 ARG A O 1
ATOM 2290 N N . THR A 1 141 ? 19.55400 -13.25700 -28.90400 1.000 12.10671 141 THR A N 1
ATOM 2291 C CA . THR A 1 141 ? 18.18800 -12.95700 -28.51100 1.000 12.36727 141 THR A CA 1
ATOM 2292 C C . THR A 1 141 ? 17.18100 -13.70500 -29.36400 1.000 12.38306 141 THR A C 1
ATOM 2293 O O . THR A 1 141 ? 16.20100 -14.23100 -28.83600 1.000 12.61467 141 THR A O 1
ATOM 2304 N N . ASP A 1 142 ? 17.36500 -13.71800 -30.68500 1.000 13.37529 142 ASP A N 1
ATOM 2305 C CA . ASP A 1 142 ? 16.35700 -14.37800 -31.50600 1.000 14.28329 142 ASP A CA 1
ATOM 2306 C C . ASP A 1 142 ? 16.27000 -15.87000 -31.21600 1.000 13.31475 142 ASP A C 1
ATOM 2307 O O . ASP A 1 142 ? 15.18300 -16.45000 -31.28900 1.000 14.54122 142 ASP A O 1
ATOM 2316 N N . ASP A 1 143 ? 17.38000 -16.51000 -30.86500 1.000 13.40161 143 ASP A N 1
ATOM 2317 C CA . ASP A 1 143 ? 17.32800 -17.92500 -30.50800 1.000 13.45161 143 ASP A CA 1
ATOM 2318 C C . ASP A 1 143 ? 16.65500 -18.14400 -29.15500 1.000 12.63836 143 ASP A C 1
ATOM 2319 O O . ASP A 1 143 ? 15.91500 -19.12900 -28.97300 1.000 13.37792 143 ASP A O 1
ATOM 2328 N N . GLY A 1 144 ? 16.88000 -17.25100 -28.18700 1.000 12.31990 144 GLY A N 1
ATOM 2329 C CA . GLY A 1 144 ? 16.14100 -17.34300 -26.93600 1.000 11.92248 144 GLY A CA 1
ATOM 2330 C C . GLY A 1 144 ? 14.65000 -17.19200 -27.13900 1.000 11.90406 144 GLY A C 1
ATOM 2331 O O . GLY A 1 144 ? 13.84900 -17.97900 -26.62100 1.000 12.11987 144 GLY A O 1
ATOM 2335 N N . ARG A 1 145 ? 14.26100 -16.16900 -27.90600 1.000 12.60414 145 ARG A N 1
ATOM 2336 C CA . ARG A 1 145 ? 12.85800 -15.95000 -28.19000 1.000 13.14105 145 ARG A CA 1
ATOM 2337 C C . ARG A 1 145 ? 12.27000 -17.14800 -28.91300 1.000 13.31475 145 ARG A C 1
ATOM 2338 O O . ARG A 1 145 ? 11.13400 -17.53700 -28.63000 1.000 14.46226 145 ARG A O 1
ATOM 2359 N N . ALA A 1 146 ? 12.99600 -17.70300 -29.88400 1.000 13.21474 146 ALA A N 1
ATOM 2360 C CA . ALA A 1 146 ? 12.46600 -18.87100 -30.58300 1.000 13.80955 146 ALA A CA 1
ATOM 2361 C C . ALA A 1 146 ? 12.26200 -20.04400 -29.63600 1.000 13.27001 146 ALA A C 1
ATOM 2362 O O . ALA A 1 146 ? 11.27600 -20.77900 -29.76500 1.000 14.36751 146 ALA A O 1
ATOM 2369 N N . MET A 1 147 ? 13.17500 -20.25100 -28.68600 1.000 12.35411 147 MET A N 1
ATOM 2370 C CA . MET A 1 147 ? 12.96000 -21.30500 -27.71200 1.000 11.58034 147 MET A CA 1
ATOM 2371 C C . MET A 1 147 ? 11.71200 -21.02600 -26.90200 1.000 11.40400 147 MET A C 1
ATOM 2372 O O . MET A 1 147 ? 10.93600 -21.94500 -26.60200 1.000 12.65941 147 MET A O 1
ATOM 2386 N N . ALA A 1 148 ? 11.51600 -19.77200 -26.50300 1.000 11.83037 148 ALA A N 1
ATOM 2387 C CA . ALA A 1 148 ? 10.33200 -19.40500 -25.73400 1.000 11.57507 148 ALA A CA 1
ATOM 2388 C C . ALA A 1 148 ? 9.05900 -19.78200 -26.48500 1.000 12.85944 148 ALA A C 1
ATOM 2389 O O . ALA A 1 148 ? 8.10500 -20.32000 -25.89700 1.000 14.47016 148 ALA A O 1
ATOM 2396 N N . VAL A 1 149 ? 9.01200 -19.47900 -27.77500 1.000 14.20697 149 VAL A N 1
ATOM 2397 C CA . VAL A 1 149 ? 7.84800 -19.83700 -28.57700 1.000 16.29669 149 VAL A CA 1
ATOM 2398 C C . VAL A 1 149 ? 7.68900 -21.35700 -28.62100 1.000 15.61503 149 VAL A C 1
ATOM 2399 O O . VAL A 1 149 ? 6.58900 -21.89500 -28.41100 1.000 17.83372 149 VAL A O 1
ATOM 2412 N N . ARG A 1 150 ? 8.78600 -22.07100 -28.89100 1.000 15.60977 150 ARG A N 1
ATOM 2413 C CA . ARG A 1 150 ? 8.77900 -23.53400 -28.94900 1.000 16.09403 150 ARG A CA 1
ATOM 2414 C C . ARG A 1 150 ? 8.21300 -24.15600 -27.67900 1.000 16.63884 150 ARG A C 1
ATOM 2415 O O . ARG A 1 150 ? 7.45600 -25.13800 -27.74500 1.000 18.15481 150 ARG A O 1
ATOM 2436 N N . ILE A 1 151 ? 8.61400 -23.65800 -26.51200 1.000 15.31763 151 ILE A N 1
ATOM 2437 C CA . ILE A 1 151 ? 8.21600 -24.26800 -25.25500 1.000 14.37278 151 ILE A CA 1
ATOM 2438 C C . ILE A 1 151 ? 6.94100 -23.65200 -24.72100 1.000 14.87810 151 ILE A C 1
ATOM 2439 O O . ILE A 1 151 ? 6.51300 -23.99000 -23.61100 1.000 17.57316 151 ILE A O 1
ATOM 2455 N N . GLN A 1 152 ? 6.33700 -22.72900 -25.45500 1.000 15.17287 152 GLN A N 1
ATOM 2456 C CA . GLN A 1 152 ? 5.07000 -22.11500 -25.05400 1.000 15.64661 152 GLN A CA 1
ATOM 2457 C C . GLN A 1 152 ? 5.18400 -21.25700 -23.78700 1.000 16.45460 152 GLN A C 1
ATOM 2458 O O . GLN A 1 152 ? 4.25500 -21.18600 -22.98000 1.000 18.04427 152 GLN A O 1
ATOM 2472 N N . ALA A 1 153 ? 6.30700 -20.58800 -23.62000 1.000 14.49384 153 ALA A N 1
ATOM 2473 C CA . ALA A 1 153 ? 6.49000 -19.74600 -22.45600 1.000 13.40424 153 ALA A CA 1
ATOM 2474 C C . ALA A 1 153 ? 5.54400 -18.55800 -22.51600 1.000 13.04367 153 ALA A C 1
ATOM 2475 O O . ALA A 1 153 ? 5.16000 -18.09100 -23.59400 1.000 15.19130 153 ALA A O 1
ATOM 2482 N N . TYR A 1 154 ? 5.20400 -18.03700 -21.33800 1.000 12.71468 154 TYR A N 1
ATOM 2483 C CA . TYR A 1 154 ? 4.44000 -16.80000 -21.22000 1.000 13.52267 154 TYR A CA 1
ATOM 2484 C C . TYR A 1 154 ? 5.20600 -15.62500 -21.79600 1.000 13.02525 154 TYR A C 1
ATOM 2485 O O . TYR A 1 154 ? 4.62000 -14.74600 -22.43700 1.000 14.39909 154 TYR A O 1
ATOM 2503 N N . ASP A 1 155 ? 6.50400 -15.55100 -21.53400 1.000 12.94366 155 ASP A N 1
ATOM 2504 C CA . ASP A 1 155 ? 7.32000 -14.48600 -22.09400 1.000 11.89090 155 ASP A CA 1
ATOM 2505 C C . ASP A 1 155 ? 8.77000 -14.92500 -22.06600 1.000 10.92763 155 ASP A C 1
ATOM 2506 O O . ASP A 1 155 ? 9.11100 -15.96800 -21.49700 1.000 11.52770 155 ASP A O 1
ATOM 2515 N N . TYR A 1 156 ? 9.60500 -14.14300 -22.73800 1.000 11.56981 156 TYR A N 1
ATOM 2516 C CA . TYR A 1 156 ? 11.04500 -14.31100 -22.81000 1.000 11.15397 156 TYR A CA 1
ATOM 2517 C C . TYR A 1 156 ? 11.68000 -12.98200 -22.41200 1.000 10.37230 156 TYR A C 1
ATOM 2518 O O . TYR A 1 156 ? 11.36400 -11.93500 -23.00500 1.000 11.25398 156 TYR A O 1
ATOM 2536 N N . LEU A 1 157 ? 12.60100 -13.01400 -21.45000 1.000 10.06436 157 LEU A N 1
ATOM 2537 C CA . LEU A 1 157 ? 13.26400 -11.79900 -20.97100 1.000 10.37230 157 LEU A CA 1
ATOM 2538 C C . LEU A 1 157 ? 14.72800 -12.09100 -20.74900 1.000 9.18005 157 LEU A C 1
ATOM 2539 O O . LEU A 1 157 ? 15.09100 -13.22700 -20.40000 1.000 10.94342 157 LEU A O 1
ATOM 2555 N N . GLU A 1 158 ? 15.56200 -11.07600 -20.88900 1.000 9.53272 158 GLU A N 1
ATOM 2556 C CA . GLU A 1 158 ? 16.99900 -11.19700 -20.67300 1.000 9.11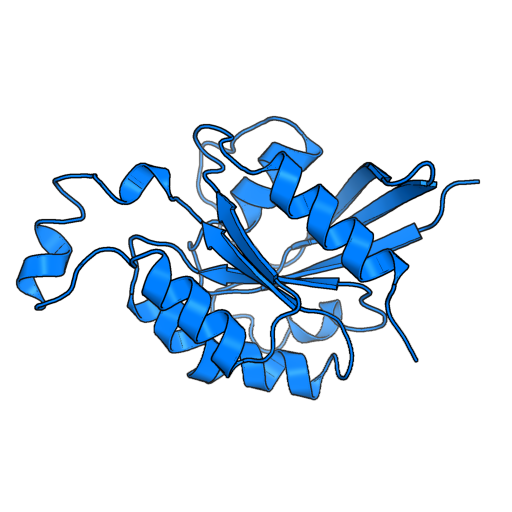951 158 GLU A CA 1
ATOM 2557 C C . GLU A 1 158 ? 17.41400 -10.29000 -19.52900 1.000 9.13004 158 GLU A C 1
ATOM 2558 O O . GLU A 1 158 ? 16.83600 -9.19500 -19.35100 1.000 9.89592 158 GLU A O 1
ATOM 2570 N N . CYS A 1 159 ? 18.45500 -10.66300 -18.79600 1.000 8.59577 159 CYS A N 1
ATOM 2571 C CA . CYS A 1 159 ? 18.89800 -9.82100 -17.68600 1.000 8.37995 159 CYS A CA 1
ATOM 2572 C C . CYS A 1 159 ? 20.34900 -10.08900 -17.37800 1.000 8.21151 159 CYS A C 1
ATOM 2573 O O . CYS A 1 159 ? 20.93700 -11.09600 -17.83300 1.000 9.20110 159 CYS A O 1
ATOM 2581 N N . SER A 1 160 ? 20.91400 -9.21900 -16.55100 1.000 8.92212 160 SER A N 1
ATOM 2582 C CA . SER A 1 160 ? 22.20400 -9.43000 -15.91400 1.000 8.59840 160 SER A CA 1
ATOM 2583 C C . SER A 1 160 ? 22.04300 -9.11800 -14.44400 1.000 8.88791 160 SER A C 1
ATOM 2584 O O . SER A 1 160 ? 21.88700 -7.94200 -14.06100 1.000 9.89066 160 SER A O 1
ATOM 2592 N N . ALA A 1 161 ? 22.16100 -10.13300 -13.58500 1.000 9.22742 161 ALA A N 1
ATOM 2593 C CA . ALA A 1 161 ? 22.21000 -9.86300 -12.15100 1.000 9.15899 161 ALA A CA 1
ATOM 2594 C C . ALA A 1 161 ? 23.42200 -9.01900 -11.80600 1.000 10.10647 161 ALA A C 1
ATOM 2595 O O . ALA A 1 161 ? 23.38400 -8.19800 -10.87100 1.000 10.88288 161 ALA A O 1
ATOM 2602 N N . LYS A 1 162 ? 24.49400 -9.19900 -12.53900 1.000 9.60905 162 LYS A N 1
ATOM 2603 C CA . LYS A 1 162 ? 25.73700 -8.51900 -12.21400 1.000 11.57770 162 LYS A CA 1
ATOM 2604 C C . LYS A 1 162 ? 25.63700 -7.01000 -12.38700 1.000 10.58548 162 LYS A C 1
ATOM 2605 O O . LYS A 1 162 ? 26.14900 -6.26500 -11.55000 1.000 12.52782 162 LYS A O 1
ATOM 2624 N N . THR A 1 163 ? 25.02500 -6.53700 -13.47500 1.000 9.56167 163 THR A N 1
ATOM 2625 C CA . THR A 1 163 ? 24.86000 -5.09800 -13.66900 1.000 10.23017 163 THR A CA 1
ATOM 2626 C C . THR A 1 163 ? 23.49300 -4.60200 -13.25400 1.000 10.12753 163 THR A C 1
ATOM 2627 O O . THR A 1 163 ? 23.29400 -3.37600 -13.22000 1.000 10.65391 163 THR A O 1
ATOM 2638 N N . LYS A 1 164 ? 22.54700 -5.49800 -13.04800 1.000 9.95383 164 LYS A N 1
ATOM 2639 C CA . LYS A 1 164 ? 21.13600 -5.27800 -12.74400 1.000 10.12753 164 LYS A CA 1
ATOM 2640 C C . LYS A 1 164 ? 20.28900 -5.03500 -13.97800 1.000 10.10384 164 LYS A C 1
ATOM 2641 O O . LYS A 1 164 ? 19.06300 -4.95700 -13.85300 1.000 10.96710 164 LYS A O 1
ATOM 2660 N N . GLU A 1 165 ? 20.87300 -4.97500 -15.15900 1.000 9.68537 165 GLU A N 1
ATOM 2661 C CA . GLU A 1 165 ? 20.09200 -4.73100 -16.35700 1.000 10.12490 165 GLU A CA 1
ATOM 2662 C C . GLU A 1 165 ? 18.96000 -5.73700 -16.46900 1.000 9.01687 165 GLU A C 1
ATOM 2663 O O . GLU A 1 165 ? 19.19300 -6.96700 -16.46400 1.000 9.46956 165 GLU A O 1
ATOM 2675 N N . GLY A 1 166 ? 17.73300 -5.26100 -16.61800 1.000 9.86697 166 GLY A N 1
ATOM 2676 C CA . GLY A 1 166 ? 16.60300 -6.12400 -16.86900 1.000 10.24597 166 GLY A CA 1
ATOM 2677 C C . GLY A 1 166 ? 16.04900 -6.88300 -15.67900 1.000 10.20386 166 GLY A C 1
ATOM 2678 O O . GLY A 1 166 ? 15.06100 -7.59700 -15.84700 1.000 10.31966 166 GLY A O 1
ATOM 2682 N N . VAL A 1 167 ? 16.65900 -6.80200 -14.50200 1.000 9.68274 167 VAL A N 1
ATOM 2683 C CA . VAL A 1 167 ? 16.23900 -7.63200 -13.37800 1.000 10.17754 167 VAL A CA 1
ATOM 2684 C C . VAL A 1 167 ? 14.83600 -7.26500 -12.91800 1.000 9.84065 167 VAL A C 1
ATOM 2685 O O . VAL A 1 167 ? 13.98400 -8.14900 -12.71400 1.000 11.07501 167 VAL A O 1
ATOM 2698 N N . ARG A 1 168 ? 14.56200 -5.98000 -12.73800 1.000 10.96710 168 ARG A N 1
ATOM 2699 C CA . ARG A 1 168 ? 13.25100 -5.57700 -12.26200 1.000 11.45137 168 ARG A CA 1
ATOM 2700 C C . ARG A 1 168 ? 12.17000 -6.09100 -13.19700 1.000 10.97500 168 ARG A C 1
ATOM 2701 O O . ARG A 1 168 ? 11.12200 -6.58500 -12.73600 1.000 11.69351 168 ARG A O 1
ATOM 2722 N N . GLU A 1 169 ? 12.39200 -5.97500 -14.50900 1.000 10.63812 169 GLU A N 1
ATOM 2723 C CA . GLU A 1 169 ? 11.39200 -6.35800 -15.48900 1.000 11.41189 169 GLU A CA 1
ATOM 2724 C C . GLU A 1 169 ? 11.09600 -7.85400 -15.40300 1.000 10.50915 169 GLU A C 1
ATOM 2725 O O . GLU A 1 169 ? 9.95500 -8.27000 -15.60700 1.000 10.91183 169 GLU A O 1
ATOM 2737 N N . VAL A 1 170 ? 12.09800 -8.69600 -15.11900 1.000 9.78802 170 VAL A N 1
ATOM 2738 C CA . VAL A 1 170 ? 11.83800 -10.13300 -14.96600 1.000 9.50640 170 VAL A CA 1
ATOM 2739 C C . VAL A 1 170 ? 10.78900 -10.36400 -13.89700 1.000 9.98541 170 VAL A C 1
ATOM 2740 O O . VAL A 1 170 ? 9.82800 -11.11600 -14.09000 1.000 10.62496 170 VAL A O 1
ATOM 2753 N N . PHE A 1 171 ? 10.95900 -9.71700 -12.74100 1.000 10.54863 171 PHE A N 1
ATOM 2754 C CA . PHE A 1 171 ? 10.05100 -9.92100 -11.62200 1.000 10.45915 171 PHE A CA 1
ATOM 2755 C C . PHE A 1 171 ? 8.71600 -9.22100 -11.80500 1.000 11.11449 171 PHE A C 1
ATOM 2756 O O . PHE A 1 171 ? 7.69100 -9.77300 -11.37400 1.000 12.01197 171 PHE A O 1
ATOM 2773 N N . GLU A 1 172 ? 8.67400 -8.07300 -12.46700 1.000 11.45664 172 GLU A N 1
ATOM 2774 C CA . GLU A 1 172 ? 7.37700 -7.47700 -12.78700 1.000 11.61981 172 GLU A CA 1
ATOM 2775 C C . GLU A 1 172 ? 6.56500 -8.39200 -13.69800 1.000 11.95670 172 GLU A C 1
ATOM 2776 O O . GLU A 1 172 ? 5.37100 -8.62000 -13.47200 1.000 12.51203 172 GLU A O 1
ATOM 2788 N N . THR A 1 173 ? 7.19400 -8.90100 -14.74900 1.000 10.95658 173 THR A N 1
ATOM 2789 C CA . THR A 1 173 ? 6.48900 -9.77500 -15.67700 1.000 11.88300 173 THR A CA 1
ATOM 2790 C C . THR A 1 173 ? 6.09700 -11.08700 -15.00900 1.000 11.26188 173 THR A C 1
ATOM 2791 O O . THR A 1 173 ? 4.98300 -11.58300 -15.21600 1.000 11.82510 173 THR A O 1
ATOM 2802 N N . ALA A 1 174 ? 6.99100 -11.66400 -14.20700 1.000 10.55916 174 ALA A N 1
ATOM 2803 C CA . ALA A 1 174 ? 6.63500 -12.89800 -13.51800 1.000 10.39072 174 ALA A CA 1
ATOM 2804 C C . ALA A 1 174 ? 5.45100 -12.68200 -12.59200 1.000 11.00658 174 ALA A C 1
ATOM 2805 O O . ALA A 1 174 ? 4.58000 -13.56300 -12.46500 1.000 11.38821 174 ALA A O 1
ATOM 2812 N N . THR A 1 175 ? 5.42400 -11.55200 -11.89000 1.000 11.54349 175 THR A N 1
ATOM 2813 C CA . THR A 1 175 ? 4.31900 -11.25500 -10.98700 1.000 11.91722 175 THR A CA 1
ATOM 2814 C C . THR A 1 175 ? 3.02000 -11.06800 -11.75000 1.000 12.64099 175 THR A C 1
ATOM 2815 O O . THR A 1 175 ? 1.96800 -11.58600 -11.32700 1.000 13.57268 175 THR A O 1
ATOM 2826 N N . ARG A 1 176 ? 3.05500 -10.37500 -12.87500 1.000 12.63046 176 ARG A N 1
ATOM 2827 C CA . ARG A 1 176 ? 1.87000 -10.26800 -13.71500 1.000 13.58847 176 ARG A CA 1
ATOM 2828 C C . ARG A 1 176 ? 1.39600 -11.64100 -14.17400 1.000 12.54098 176 ARG A C 1
ATOM 2829 O O . ARG A 1 176 ? 0.19000 -11.92400 -14.15700 1.000 14.40699 176 ARG A O 1
ATOM 2850 N N . ALA A 1 177 ? 2.31000 -12.50300 -14.61000 1.000 12.38833 177 ALA A N 1
ATOM 2851 C CA . ALA A 1 177 ? 1.92700 -13.86600 -14.97900 1.000 12.67520 177 ALA A CA 1
ATOM 2852 C C . ALA A 1 177 ? 1.27400 -14.59800 -13.81800 1.000 12.89102 177 ALA A C 1
ATOM 2853 O O . ALA A 1 177 ? 0.25600 -15.28600 -14.00200 1.000 14.35435 177 ALA A O 1
ATOM 2860 N N . ALA A 1 178 ? 1.82900 -14.46500 -12.62100 1.000 12.63573 178 ALA A N 1
ATOM 2861 C CA . ALA A 1 178 ? 1.27800 -15.14300 -11.45600 1.000 13.33318 178 ALA A CA 1
ATOM 2862 C C . ALA A 1 178 ? -0.12100 -14.64100 -11.16100 1.000 13.85956 178 ALA A C 1
ATOM 2863 O O . ALA A 1 178 ? -1.00800 -15.41400 -10.76700 1.000 15.90717 178 ALA A O 1
ATOM 2870 N N . LEU A 1 179 ? -0.33500 -13.34400 -11.30100 1.000 13.56478 179 LEU A N 1
ATOM 2871 C CA . LEU A 1 179 ? -1.64500 -12.76500 -11.03400 1.000 16.09403 179 LEU A CA 1
ATOM 2872 C C . LEU A 1 179 ? -2.69500 -13.24100 -12.02600 1.000 15.24393 179 LEU A C 1
ATOM 2873 O O . LEU A 1 179 ? -3.87400 -13.34100 -11.65300 1.000 18.08901 179 LEU A O 1
ATOM 2889 N N . GLN A 1 180 ? -2.32800 -13.57600 -13.25800 1.000 14.77282 180 GLN A N 1
ATOM 2890 C CA . GLN A 1 180 ? -3.29300 -13.96500 -14.28300 1.000 17.15995 180 GLN A CA 1
ATOM 2891 C C . GLN A 1 180 ? -3.40900 -15.46200 -14.46100 1.000 15.36763 180 GLN A C 1
ATOM 2892 O O . GLN A 1 180 ? -4.11600 -15.90900 -15.37000 1.000 18.44958 180 GLN A O 1
ATOM 2906 N N A LYS A 1 181 ? -2.75800 -16.24900 -13.60200 0.530 15.83874 181 LYS A N 1
ATOM 2907 N N B LYS A 1 181 ? -2.75600 -16.24700 -13.60300 0.470 16.33091 181 LYS A N 1
ATOM 2908 C CA A LYS A 1 181 ? -2.77600 -17.69400 -13.75000 0.530 15.22551 181 LYS A CA 1
ATOM 2909 C CA B LYS A 1 181 ? -2.77700 -17.69500 -13.73200 0.470 16.00718 181 LYS A CA 1
ATOM 2910 C C A LYS A 1 181 ? -4.21300 -18.18600 -13.73000 0.530 16.71516 181 LYS A C 1
ATOM 2911 C C B LYS A 1 181 ? -4.21500 -18.18100 -13.73000 0.470 17.37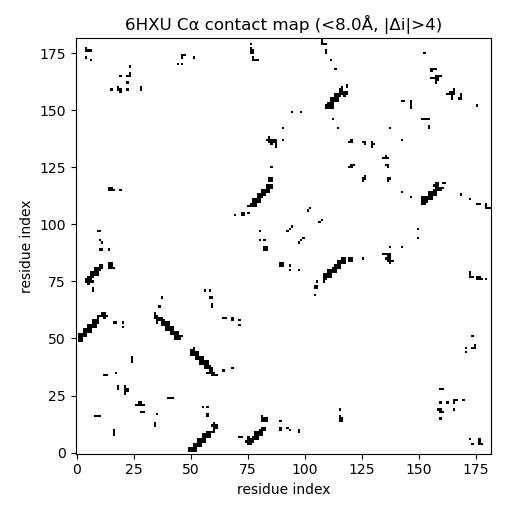050 181 LYS A C 1
ATOM 2912 O O A LYS A 1 181 ? -5.02100 -17.76200 -12.90000 0.530 16.55198 181 LYS A O 1
ATOM 2913 O O B LYS A 1 181 ? -5.02700 -17.75300 -12.90700 0.470 17.40472 181 LYS A O 1
ATOM 2950 N N . ARG A 1 182 ? -4.52100 -19.08600 -14.65000 1.000 18.84963 182 ARG A N 1
ATOM 2951 C CA A ARG A 1 182 ? -5.85400 -19.64300 -14.81100 0.490 21.62365 182 ARG A CA 1
ATOM 2952 C CA B ARG A 1 182 ? -5.85600 -19.64000 -14.79500 0.510 21.46573 182 ARG A CA 1
ATOM 2953 C C . ARG A 1 182 ? -5.86400 -21.09800 -14.36200 1.000 23.09751 182 ARG A C 1
ATOM 2954 O O . ARG A 1 182 ? -4.82700 -21.78000 -14.33400 1.000 22.95012 182 ARG A O 1
ATOM 2995 N N . TYR A 1 183 ? -7.05600 -21.55600 -13.98600 1.000 26.46633 183 TYR A N 1
ATOM 2996 C CA . TYR A 1 183 ? -7.22900 -22.86700 -13.37100 1.000 31.34850 183 TYR A CA 1
ATOM 2997 C C . TYR A 1 183 ? -8.13400 -23.78000 -14.19200 1.000 36.82810 183 TYR A C 1
ATOM 2998 O O . TYR A 1 183 ? -8.91200 -23.31300 -15.01900 1.000 38.82571 183 TYR A O 1
#

Solvent-accessible surface area: 9612 Å² total; per-residue (Å²): 157,45,57,175,33,26,0,0,0,0,0,25,27,54,4,16,12,39,29,0,0,21,8,40,35,124,94,99,80,46,150,121,138,107,59,23,70,92,86,69,44,128,11,103,21,111,4,106,65,108,92,0,71,2,17,0,47,0,3,0,10,69,128,97,67,50,202,56,1,30,136,2,3,77,126,2,16,0,0,0,0,0,0,3,0,35,36,22,79,3,18,87,30,0,32,114,52,1,25,68,28,0,84,135,82,4,79,121,13,18,3,0,0,0,0,4,61,50,46,42,67,106,48,102,137,21,116,46,91,13,43,176,116,197,64,90,12,6,124,69,75,71,0,110,58,18,4,108,157,12,155,21,95,43,5,39,26,0,0,12,144,80,108,91,20,7,145,74,0,0,44,18,0,0,95,0,0,52,83,34,198,221

GO terms:
  GO:0032154 cleavage furrow (C, IDA)
  GO:0005886 plasma membrane (C, IDA)
  GO:0010008 endosome membrane (C, IDA)
  GO:1903141 negative regulation of establishment of endothelial barrier (P, IDA)
  GO:0071479 cellular response to ionizing radiation (P, IDA)
  GO:0070301 cellular response to hydrogen peroxide (P, IDA)
  GO:0006915 apoptotic process (P, TAS)
  GO:0043065 positive regulation of apoptotic process (P, IMP)
  GO:0000281 mitotic cytokinesis (P, IMP)
  GO:0005515 protein binding (F, IPI)
  GO:0005829 cytosol (C, TAS)
  GO:0005886 plasma membrane (C, TAS)
  GO:0010008 endosome membrane (C, TAS)
  GO:0030336 negative regulation of cell migration (P, IDA)
  GO:0030334 regulation of cell migration (P, IGI)
  GO:0010595 positive regulation of endothelial cell migration (P, IMP)
  GO:0061154 endothelial tube morphogenesis (P, IMP)
  GO:0008333 endosome to lysosome transport (P, IDA)
  GO:0005525 GTP binding (F, TAS)
  GO:0003924 GTPase activity (F, TAS)

Secondary structure (DSSP, 8-state):
-PEEEEEEEEESTTSSHHHHHHHHHHS---SS----SEEEEEEEEEETTEEEEEEEEEE--SGGGTTTGGGG-TT-SEEEEEEETT-HHHHHHIIIIIHHHHHHHSTT--EEEEEE-GGGTT-HHHHHHHHHTT--SPPHHHHHHHHHHTT-SEEEE--TTT-TTHHHHHHHHHHHHHT---

Radius of gyration: 15.53 Å; Cα contacts (8 Å, |Δi|>4): 369; chains: 1; bounding box: 44×35×37 Å

CATH classification: 3.40.50.300

B-factor: mean 21.15, std 11.6, range [8.19, 73.19]

InterPro domains:
  IPR001806 Small GTPase [PF00071] (7-178)
  IPR001806 Small GTPase [PS51421] (1-196)
  IPR001806 Small GTPase [SM00174] (8-181)
  IPR003578 Small GTPase Rho [PTHR24072] (4-182)
  IPR005225 Small GTP-binding domain [TIGR00231] (5-159)
  IPR027417 P-loop containing nucleoside triphosphate hydrolase [G3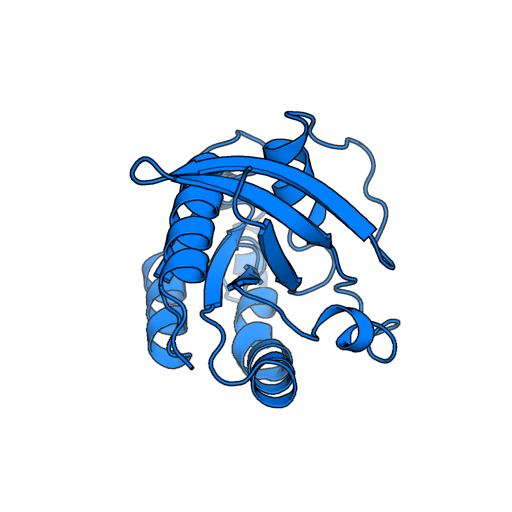DSA:3.40.50.300] (1-187)
  IPR027417 P-loop containing nucleoside triphosphate hydrolase [SSF52540] (6-179)

Organism: Homo sapiens (NCBI:txid9606)